Protein AF-A0A4P9W166-F1 (afdb_monomer)

Structure (mmCIF, N/CA/C/O backbone):
data_AF-A0A4P9W166-F1
#
_entry.id   AF-A0A4P9W166-F1
#
loop_
_atom_site.group_PDB
_atom_site.id
_atom_site.type_symbol
_atom_site.label_atom_id
_atom_site.label_alt_id
_atom_site.label_comp_id
_atom_site.label_asym_id
_at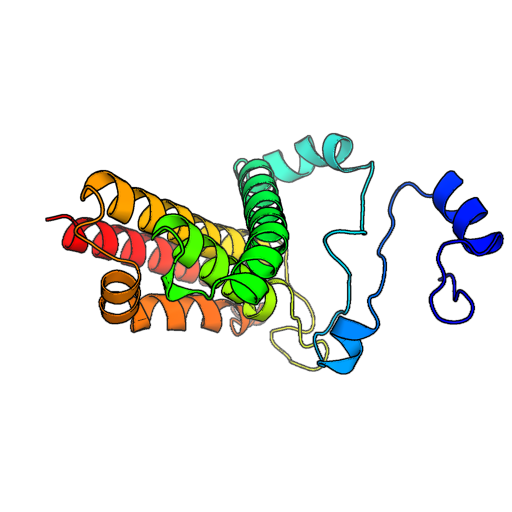om_site.label_entity_id
_atom_site.label_seq_id
_atom_site.pdbx_PDB_ins_code
_atom_site.Cartn_x
_atom_site.Cartn_y
_atom_site.Cartn_z
_atom_site.occupancy
_atom_site.B_iso_or_equiv
_atom_site.auth_seq_id
_atom_site.auth_comp_id
_atom_site.auth_asym_id
_atom_site.auth_atom_id
_atom_site.pdbx_PDB_model_num
ATOM 1 N N . SER A 1 1 ? 20.535 -3.968 -16.900 1.00 81.19 1 SER A N 1
ATOM 2 C CA . SER A 1 1 ? 20.640 -3.482 -15.510 1.00 81.19 1 SER A CA 1
ATOM 3 C C . SER A 1 1 ? 21.915 -2.669 -15.379 1.00 81.19 1 SER A C 1
ATOM 5 O O . SER A 1 1 ? 22.852 -2.926 -16.125 1.00 81.19 1 SER A O 1
ATOM 7 N N . VAL A 1 2 ? 21.941 -1.684 -14.482 1.00 85.75 2 VAL A N 1
ATOM 8 C CA . VAL A 1 2 ? 23.156 -0.928 -14.134 1.00 85.75 2 VAL A CA 1
ATOM 9 C C . VAL A 1 2 ? 23.554 -1.331 -12.718 1.00 85.75 2 VAL A C 1
ATOM 11 O O . VAL A 1 2 ? 22.686 -1.441 -11.852 1.00 85.75 2 VAL A O 1
ATOM 14 N N . SER A 1 3 ? 24.840 -1.592 -12.494 1.00 87.44 3 SER A N 1
ATOM 15 C CA . SER A 1 3 ? 25.379 -2.038 -11.204 1.00 87.44 3 SER A CA 1
ATOM 16 C C . SER A 1 3 ? 26.385 -1.011 -10.684 1.00 87.44 3 SER A C 1
ATOM 18 O O . SER A 1 3 ? 27.585 -1.188 -10.894 1.00 87.44 3 SER A O 1
ATOM 20 N N . PRO A 1 4 ? 25.914 0.078 -10.051 1.00 82.00 4 PRO A N 1
ATOM 21 C CA . PRO A 1 4 ? 26.799 1.117 -9.547 1.00 82.00 4 PRO A CA 1
ATOM 22 C C . PRO A 1 4 ? 27.723 0.587 -8.441 1.00 82.00 4 PRO A C 1
ATOM 24 O O . PRO A 1 4 ? 27.285 -0.214 -7.601 1.00 82.00 4 PRO A O 1
ATOM 27 N N . PRO A 1 5 ? 28.985 1.044 -8.391 1.00 80.94 5 PRO A N 1
ATOM 28 C CA . PRO A 1 5 ? 29.901 0.688 -7.317 1.00 80.94 5 PRO A CA 1
ATOM 29 C C . PRO A 1 5 ? 29.306 1.112 -5.967 1.00 80.94 5 PRO A C 1
ATOM 31 O O . PRO A 1 5 ? 28.938 2.262 -5.759 1.00 80.94 5 PRO A O 1
ATOM 34 N N . GLY A 1 6 ? 29.142 0.156 -5.050 1.00 81.25 6 GLY A N 1
ATOM 35 C CA . GLY A 1 6 ? 28.595 0.418 -3.713 1.00 81.25 6 GLY A CA 1
ATOM 36 C C . GLY A 1 6 ? 27.113 0.821 -3.654 1.00 81.25 6 GLY A C 1
ATOM 37 O O . GLY A 1 6 ? 26.629 1.087 -2.555 1.00 81.25 6 GLY A O 1
ATOM 38 N N . GLY A 1 7 ? 26.384 0.825 -4.777 1.00 80.88 7 GLY A N 1
ATOM 39 C CA . GLY A 1 7 ? 25.021 1.369 -4.836 1.00 80.88 7 GLY A CA 1
ATOM 40 C C . GLY A 1 7 ? 24.970 2.890 -5.025 1.00 80.88 7 GLY A C 1
ATOM 41 O O . GLY A 1 7 ? 23.925 3.486 -4.788 1.00 80.88 7 GLY A O 1
ATOM 42 N N . ASP A 1 8 ? 26.083 3.516 -5.414 1.00 84.38 8 ASP A N 1
ATOM 43 C CA . ASP A 1 8 ? 26.179 4.964 -5.590 1.00 84.38 8 ASP A CA 1
ATOM 44 C C . ASP A 1 8 ? 25.551 5.432 -6.914 1.00 84.38 8 ASP A C 1
ATOM 46 O O . ASP A 1 8 ? 26.072 5.182 -8.004 1.00 84.38 8 ASP A O 1
ATOM 50 N N . PHE A 1 9 ? 24.424 6.141 -6.825 1.00 83.50 9 PHE A N 1
ATOM 51 C CA . PHE A 1 9 ? 23.731 6.681 -7.996 1.00 83.50 9 PHE A CA 1
ATOM 52 C C . PHE A 1 9 ? 24.408 7.914 -8.612 1.00 83.50 9 PHE A C 1
ATOM 54 O O . PHE A 1 9 ? 23.999 8.341 -9.692 1.00 83.50 9 PHE A O 1
ATOM 61 N N . SER A 1 10 ? 25.436 8.472 -7.966 1.00 87.00 10 SER A N 1
ATOM 62 C CA . SER A 1 10 ? 26.243 9.563 -8.522 1.00 87.00 10 SER A CA 1
ATOM 63 C C . SER A 1 10 ? 27.305 9.088 -9.520 1.00 87.00 10 SER A C 1
ATOM 65 O O . SER A 1 10 ? 27.935 9.911 -10.185 1.00 87.00 10 SER A O 1
ATOM 67 N N . ASP A 1 11 ? 27.466 7.769 -9.686 1.00 91.25 11 ASP A N 1
ATOM 68 C CA . ASP A 1 11 ? 28.370 7.200 -10.682 1.00 91.25 11 ASP A CA 1
ATOM 69 C C . ASP A 1 11 ? 28.013 7.673 -12.113 1.00 91.25 11 ASP A C 1
ATOM 71 O O . ASP A 1 11 ? 26.829 7.672 -12.485 1.00 91.25 11 ASP A O 1
ATOM 75 N N . PRO A 1 12 ? 29.008 8.034 -12.953 1.00 89.56 12 PRO A N 1
ATOM 76 C CA . PRO A 1 12 ? 28.768 8.565 -14.293 1.00 89.56 12 PRO A CA 1
ATOM 77 C C . PRO A 1 12 ? 27.892 7.680 -15.187 1.00 89.56 12 PRO A C 1
ATOM 79 O O . PRO A 1 12 ? 27.103 8.203 -15.975 1.00 89.56 12 PRO A O 1
ATOM 82 N N . VAL A 1 13 ? 27.992 6.349 -15.069 1.00 89.94 13 VAL A N 1
ATOM 83 C CA . VAL A 1 13 ? 27.181 5.412 -15.862 1.00 89.94 13 VAL A CA 1
ATOM 84 C C . VAL A 1 13 ? 25.723 5.476 -15.422 1.00 89.94 13 VAL A C 1
ATOM 86 O O . VAL A 1 13 ? 24.816 5.480 -16.261 1.00 89.94 13 VAL A O 1
ATOM 89 N N . THR A 1 14 ? 25.485 5.569 -14.113 1.00 89.38 14 THR A N 1
ATOM 90 C CA . THR A 1 14 ? 24.134 5.710 -13.562 1.00 89.38 14 THR A CA 1
ATOM 91 C C . THR A 1 14 ? 23.514 7.031 -14.002 1.00 89.38 14 THR A C 1
ATOM 93 O O . THR A 1 14 ? 22.416 7.020 -14.558 1.00 89.38 14 THR A O 1
ATOM 96 N N . LEU A 1 15 ? 24.224 8.152 -13.849 1.00 90.50 15 LEU A N 1
ATOM 97 C CA . LEU A 1 15 ? 23.728 9.471 -14.251 1.00 90.50 15 LEU A CA 1
ATOM 98 C C . LEU A 1 15 ? 23.404 9.539 -15.750 1.00 90.50 15 LEU A C 1
ATOM 100 O O . LEU A 1 15 ? 22.325 10.000 -16.126 1.00 90.50 15 LEU A O 1
ATOM 104 N N . ALA A 1 16 ? 24.293 9.023 -16.605 1.00 92.56 16 ALA A N 1
ATOM 105 C CA . ALA A 1 16 ? 24.056 8.961 -18.046 1.00 92.56 16 ALA A CA 1
ATOM 106 C C . ALA A 1 16 ? 22.818 8.114 -18.385 1.00 92.56 16 ALA A C 1
ATOM 108 O O . ALA A 1 16 ? 22.013 8.496 -19.235 1.00 92.56 16 ALA A O 1
ATOM 109 N N . THR A 1 17 ? 22.627 6.992 -17.685 1.00 92.12 17 THR A N 1
ATOM 110 C CA . THR A 1 17 ? 21.456 6.128 -17.877 1.00 92.12 17 THR A CA 1
ATOM 111 C C . THR A 1 17 ? 20.169 6.838 -17.454 1.00 92.12 17 THR A C 1
ATOM 113 O O . THR A 1 17 ? 19.212 6.868 -18.227 1.00 92.12 17 THR A O 1
ATOM 116 N N . LEU A 1 18 ? 20.149 7.453 -16.265 1.00 91.69 18 LEU A N 1
ATOM 117 C CA . LEU A 1 18 ? 18.996 8.191 -15.729 1.00 91.69 18 LEU A CA 1
ATOM 118 C C . LEU A 1 18 ? 18.585 9.375 -16.617 1.00 91.69 18 LEU A C 1
ATOM 120 O O . LEU A 1 18 ? 17.402 9.706 -16.687 1.00 91.69 18 LEU A O 1
ATOM 124 N N . GLY A 1 19 ? 19.535 9.983 -17.333 1.00 91.44 19 GLY A N 1
ATOM 125 C CA . GLY A 1 19 ? 19.252 11.042 -18.304 1.00 91.44 19 GLY A CA 1
ATOM 126 C C . GLY A 1 19 ? 18.451 10.580 -19.529 1.00 91.44 19 GLY A C 1
ATOM 127 O O . GLY A 1 19 ? 17.754 11.389 -20.138 1.00 91.44 19 GLY A O 1
ATOM 128 N N . ILE A 1 20 ? 18.517 9.292 -19.884 1.00 94.81 20 ILE A N 1
ATOM 129 C CA . ILE A 1 20 ? 17.916 8.740 -21.111 1.00 94.81 20 ILE A CA 1
ATOM 130 C C . ILE A 1 20 ? 16.625 7.971 -20.807 1.00 94.81 20 ILE A C 1
ATOM 132 O O . ILE A 1 20 ? 15.623 8.107 -21.519 1.00 94.81 20 ILE A O 1
ATOM 136 N N . VAL A 1 21 ? 16.638 7.139 -19.763 1.00 96.12 21 VAL A N 1
ATOM 137 C CA . VAL A 1 21 ? 15.524 6.230 -19.473 1.00 96.12 21 VAL A CA 1
ATOM 138 C C . VAL A 1 21 ? 14.268 6.979 -19.021 1.00 96.12 21 VAL A C 1
ATOM 140 O O . VAL A 1 21 ? 14.309 8.054 -18.421 1.00 96.12 21 VAL A O 1
ATOM 143 N N . GLN A 1 22 ? 13.111 6.394 -19.327 1.00 96.69 22 GLN A N 1
ATOM 144 C CA . GLN A 1 22 ? 11.808 6.948 -18.949 1.00 96.69 22 GLN A CA 1
ATOM 145 C C . GLN A 1 22 ? 11.230 6.296 -17.686 1.00 96.69 22 GLN A C 1
ATOM 147 O O . GLN A 1 22 ? 10.317 6.845 -17.074 1.00 96.69 22 GLN A O 1
ATOM 152 N N . VAL A 1 23 ? 11.772 5.145 -17.285 1.00 97.19 23 VAL A N 1
ATOM 153 C CA . VAL A 1 23 ? 11.396 4.411 -16.074 1.00 97.19 23 VAL A CA 1
ATOM 154 C C . VAL A 1 23 ? 12.663 4.021 -15.341 1.00 97.19 23 VAL A C 1
ATOM 156 O O . VAL A 1 23 ? 13.616 3.537 -15.954 1.00 97.19 23 VAL A O 1
ATOM 159 N N . PHE A 1 24 ? 12.648 4.212 -14.031 1.00 96.38 24 PHE A N 1
ATOM 160 C CA . PHE A 1 24 ? 13.727 3.830 -13.145 1.00 96.38 24 PHE A CA 1
ATOM 161 C C . PHE A 1 24 ? 13.165 3.084 -11.938 1.00 96.38 24 PHE A C 1
ATOM 163 O O . PHE A 1 24 ? 12.321 3.609 -11.212 1.00 96.38 24 PHE A O 1
ATOM 170 N N . TRP A 1 25 ? 13.662 1.867 -11.722 1.00 96.56 25 TRP A N 1
ATOM 171 C CA . TRP A 1 25 ? 13.416 1.081 -10.515 1.00 96.56 25 TRP A CA 1
ATOM 172 C C . TRP A 1 25 ? 14.713 0.992 -9.718 1.00 96.56 25 TRP A C 1
ATOM 174 O O . TRP A 1 25 ? 15.594 0.186 -10.026 1.00 96.56 25 TRP A O 1
ATOM 184 N N . GLY A 1 26 ? 14.840 1.856 -8.715 1.00 95.25 26 GLY A N 1
ATOM 185 C CA . GLY A 1 26 ? 15.977 1.859 -7.805 1.00 95.25 26 GLY A CA 1
ATOM 186 C C . GLY A 1 26 ? 15.847 0.722 -6.802 1.00 95.25 26 GLY A C 1
ATOM 187 O O . GLY A 1 26 ? 14.816 0.596 -6.149 1.00 95.25 26 GLY A O 1
ATOM 188 N N . LEU A 1 27 ? 16.877 -0.112 -6.667 1.00 94.75 27 LEU A N 1
ATOM 189 C CA . LEU A 1 27 ? 16.906 -1.167 -5.653 1.00 94.75 27 LEU A CA 1
ATOM 190 C C . LEU A 1 27 ? 17.598 -0.664 -4.382 1.00 94.75 27 LEU A C 1
ATOM 192 O O . LEU A 1 27 ? 18.686 -0.095 -4.453 1.00 94.75 27 LEU A O 1
ATOM 196 N N . ASP A 1 28 ? 16.984 -0.904 -3.225 1.00 92.75 28 ASP A N 1
ATOM 197 C CA . ASP A 1 28 ? 17.487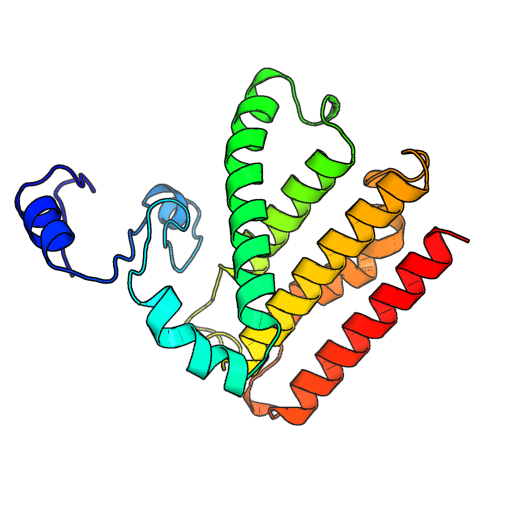 -0.484 -1.919 1.00 92.75 28 ASP A CA 1
ATOM 198 C C . ASP A 1 28 ? 18.179 -1.631 -1.176 1.00 92.75 28 ASP A C 1
ATOM 200 O O . ASP A 1 28 ? 17.592 -2.680 -0.882 1.00 92.75 28 ASP A O 1
ATOM 204 N N . LYS A 1 29 ? 19.428 -1.393 -0.773 1.00 91.81 29 LYS A N 1
ATOM 205 C CA . LYS A 1 29 ? 20.197 -2.325 0.052 1.00 91.81 29 LYS A CA 1
ATOM 206 C C . LYS A 1 29 ? 19.565 -2.548 1.431 1.00 91.81 29 LYS A C 1
ATOM 208 O O . LYS A 1 29 ? 19.607 -3.674 1.925 1.00 91.81 29 LYS A O 1
ATOM 213 N N . LYS A 1 30 ? 18.969 -1.524 2.055 1.00 91.88 30 LYS A N 1
ATOM 214 C CA . LYS A 1 30 ? 18.318 -1.624 3.374 1.00 91.88 30 LYS A CA 1
ATOM 215 C C . LYS A 1 30 ? 17.080 -2.522 3.320 1.00 91.88 30 LYS A C 1
ATOM 217 O O . LYS A 1 30 ? 16.843 -3.287 4.254 1.00 91.88 30 LYS A O 1
ATOM 222 N N . LEU A 1 31 ? 16.301 -2.463 2.235 1.00 93.81 31 LEU A N 1
ATOM 223 C CA . LEU A 1 31 ? 15.160 -3.365 2.027 1.00 93.81 31 LEU A CA 1
ATOM 224 C C . LEU A 1 31 ? 15.636 -4.810 1.848 1.00 93.81 31 LEU A C 1
ATOM 226 O O . LEU A 1 31 ? 15.170 -5.696 2.565 1.00 93.81 31 LEU A O 1
ATOM 230 N N . ALA A 1 32 ? 16.646 -5.030 1.001 1.00 93.25 32 ALA A N 1
ATOM 231 C CA . ALA A 1 32 ? 17.220 -6.357 0.778 1.00 93.25 32 ALA A CA 1
ATOM 232 C C . ALA A 1 32 ? 17.801 -6.975 2.064 1.00 93.25 32 ALA A C 1
ATOM 234 O O . ALA A 1 32 ? 17.569 -8.148 2.356 1.00 93.25 32 ALA A O 1
ATOM 235 N N . GLN A 1 33 ? 18.511 -6.186 2.878 1.00 93.44 33 GLN A N 1
ATOM 236 C CA . GLN A 1 33 ? 19.058 -6.630 4.167 1.00 93.44 33 GLN A CA 1
ATOM 237 C C . GLN A 1 33 ? 17.970 -7.048 5.164 1.00 93.44 33 GLN A C 1
ATOM 239 O O . GLN A 1 33 ? 18.185 -7.967 5.954 1.00 93.44 33 GLN A O 1
ATOM 244 N N . ARG A 1 34 ? 16.791 -6.418 5.102 1.00 93.50 34 ARG A N 1
ATOM 245 C CA . ARG A 1 34 ? 15.610 -6.787 5.899 1.00 93.50 34 ARG A CA 1
ATOM 246 C C . ARG A 1 34 ? 14.769 -7.902 5.267 1.00 93.50 34 ARG A C 1
ATOM 248 O O . ARG A 1 34 ? 13.721 -8.230 5.807 1.00 93.50 34 ARG A O 1
ATOM 255 N N . LYS A 1 35 ? 15.227 -8.501 4.159 1.00 93.69 35 LYS A N 1
ATOM 256 C CA . LYS A 1 35 ? 14.506 -9.521 3.375 1.00 93.69 35 LYS A CA 1
ATOM 257 C C . LYS A 1 35 ? 13.150 -9.045 2.835 1.00 93.69 35 LYS A C 1
ATOM 259 O O . LYS A 1 35 ? 12.269 -9.862 2.588 1.00 93.69 35 LYS A O 1
ATOM 264 N N . HIS A 1 36 ? 13.000 -7.737 2.626 1.00 96.00 36 HIS A N 1
ATOM 265 C CA . HIS A 1 36 ? 11.858 -7.168 1.916 1.00 96.00 36 HIS A CA 1
ATOM 266 C C . HIS A 1 36 ? 12.121 -7.301 0.412 1.00 96.00 36 HIS A C 1
ATOM 268 O O . HIS A 1 36 ? 13.043 -6.672 -0.122 1.00 96.00 36 HIS A O 1
ATOM 274 N N . PHE A 1 37 ? 11.364 -8.183 -0.246 1.00 95.31 37 PHE A N 1
ATOM 275 C CA . PHE A 1 37 ? 11.491 -8.472 -1.672 1.00 95.31 37 PHE A CA 1
ATOM 276 C C . PHE A 1 37 ? 10.155 -8.290 -2.402 1.00 95.31 37 PHE A C 1
ATOM 278 O O . PHE A 1 37 ? 9.133 -8.715 -1.866 1.00 95.31 37 PHE A O 1
ATOM 285 N N . PRO A 1 38 ? 10.167 -7.744 -3.632 1.00 96.44 38 PRO A N 1
ATOM 286 C CA . PRO A 1 38 ? 11.321 -7.150 -4.315 1.00 96.44 38 PRO A CA 1
ATOM 287 C C . PRO A 1 38 ? 11.796 -5.861 -3.621 1.00 96.44 38 PRO A C 1
ATOM 289 O O . PRO A 1 38 ? 10.997 -5.052 -3.169 1.00 96.44 38 PRO A O 1
ATOM 292 N N . SER A 1 39 ? 13.113 -5.652 -3.540 1.00 96.69 39 SER A N 1
ATOM 293 C CA . SER A 1 39 ? 13.715 -4.555 -2.760 1.00 96.69 39 SER A CA 1
ATOM 294 C C . SER A 1 39 ? 13.699 -3.211 -3.500 1.00 96.69 39 SER A C 1
ATOM 296 O O . SER A 1 39 ? 14.710 -2.514 -3.542 1.00 96.69 39 SER A O 1
ATOM 298 N N . VAL A 1 40 ? 12.586 -2.868 -4.146 1.00 97.19 40 VAL A N 1
ATOM 299 C CA . VAL A 1 40 ? 12.429 -1.618 -4.899 1.00 97.19 40 VAL A CA 1
ATOM 300 C C . VAL A 1 40 ? 12.209 -0.465 -3.923 1.00 97.19 40 VAL A C 1
ATOM 302 O O . VAL A 1 40 ? 11.303 -0.511 -3.098 1.00 97.19 40 VAL A O 1
ATOM 305 N N . ASN A 1 41 ? 13.021 0.584 -4.031 1.00 95.12 41 ASN A N 1
ATOM 306 C CA . ASN A 1 41 ? 12.819 1.826 -3.300 1.00 95.12 41 ASN A CA 1
ATOM 307 C C . ASN A 1 41 ? 11.679 2.615 -3.958 1.00 95.12 41 ASN A C 1
ATOM 309 O O . ASN A 1 41 ? 11.845 3.142 -5.061 1.00 95.12 41 ASN A O 1
ATOM 313 N N . TRP A 1 42 ? 10.526 2.679 -3.301 1.00 95.19 42 TRP A N 1
ATOM 314 C CA . TRP A 1 42 ? 9.338 3.355 -3.827 1.00 95.19 42 TRP A CA 1
ATOM 315 C C . TRP A 1 42 ? 9.446 4.886 -3.829 1.00 95.19 42 TRP A C 1
ATOM 317 O O . TRP A 1 42 ? 8.839 5.499 -4.700 1.00 95.19 42 TRP A O 1
ATOM 327 N N . SER A 1 43 ? 10.238 5.491 -2.936 1.00 90.75 43 SER A N 1
ATOM 328 C CA . SER A 1 43 ? 10.436 6.950 -2.879 1.00 90.75 43 SER A CA 1
ATOM 329 C C . SER A 1 43 ? 11.396 7.448 -3.973 1.00 90.75 43 SER A C 1
ATOM 331 O O . SER A 1 43 ? 11.221 8.528 -4.530 1.00 90.75 43 SER A O 1
ATOM 333 N N . LEU A 1 44 ? 12.410 6.649 -4.325 1.00 92.62 44 LEU A N 1
ATOM 334 C CA . LEU A 1 44 ? 13.424 7.001 -5.328 1.00 92.62 44 LEU A CA 1
ATOM 335 C C . LEU A 1 44 ? 13.019 6.621 -6.766 1.00 92.62 44 LEU A C 1
ATOM 337 O O . LEU A 1 44 ? 13.474 7.230 -7.737 1.00 92.62 44 LEU A O 1
ATOM 341 N N . SER A 1 45 ? 12.221 5.565 -6.922 1.00 95.62 45 SER A N 1
ATOM 342 C CA . SER A 1 45 ? 11.825 5.052 -8.238 1.00 95.62 45 SER A CA 1
ATOM 343 C C . SER A 1 45 ? 10.811 5.968 -8.923 1.00 95.62 45 SER A C 1
ATOM 345 O O . SER A 1 45 ? 9.982 6.596 -8.275 1.00 95.62 45 SER A O 1
ATOM 347 N N . TYR A 1 46 ? 10.826 6.010 -10.257 1.00 95.81 46 TYR A N 1
ATOM 348 C CA . TYR A 1 46 ? 9.893 6.842 -11.021 1.00 95.81 46 TYR A CA 1
ATOM 349 C C . TYR A 1 46 ? 9.530 6.241 -12.380 1.00 95.81 46 TYR A C 1
ATOM 351 O O . TYR A 1 46 ? 10.235 5.401 -12.944 1.00 95.81 46 TYR A O 1
ATOM 359 N N . SER A 1 47 ? 8.427 6.730 -12.946 1.00 96.81 47 SER A N 1
ATOM 360 C CA . SER A 1 47 ? 8.012 6.459 -14.321 1.00 96.81 47 SER A CA 1
ATOM 361 C C . SER A 1 47 ? 7.454 7.725 -14.961 1.00 96.81 47 SER A C 1
ATOM 363 O O . SER A 1 47 ? 6.551 8.357 -14.418 1.00 96.81 47 SER A O 1
ATOM 365 N N . LYS A 1 48 ? 7.953 8.078 -16.147 1.00 96.12 48 LYS A N 1
ATOM 366 C CA . LYS A 1 48 ? 7.437 9.189 -16.964 1.00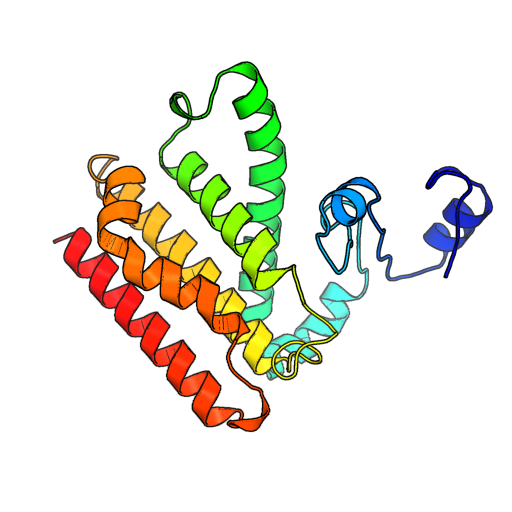 96.12 48 LYS A CA 1
ATOM 367 C C . LYS A 1 48 ? 6.216 8.786 -17.801 1.00 96.12 48 LYS A C 1
ATOM 369 O O . LYS A 1 48 ? 5.563 9.647 -18.383 1.00 96.12 48 LYS A O 1
ATOM 374 N N . TYR A 1 49 ? 5.869 7.496 -17.834 1.00 96.62 49 TYR A N 1
ATOM 375 C CA . TYR A 1 49 ? 4.732 6.974 -18.603 1.00 96.62 49 TYR A CA 1
ATOM 376 C C . TYR A 1 49 ? 3.399 7.012 -17.857 1.00 96.62 49 TYR A C 1
ATOM 378 O O . TYR A 1 49 ? 2.395 6.597 -18.424 1.00 96.62 49 TYR A O 1
ATOM 386 N N . VAL A 1 50 ? 3.359 7.500 -16.612 1.00 93.12 50 VAL A N 1
ATOM 387 C CA . VAL A 1 50 ? 2.137 7.491 -15.791 1.00 93.12 50 VAL A CA 1
ATOM 388 C C . VAL A 1 50 ? 0.952 8.110 -16.536 1.00 93.12 50 VAL A C 1
ATOM 390 O O . VAL A 1 50 ? -0.063 7.438 -16.682 1.00 93.12 50 VAL A O 1
ATOM 393 N N . LYS A 1 51 ? 1.127 9.313 -17.099 1.00 93.94 51 LYS A N 1
ATOM 394 C CA . LYS A 1 51 ? 0.088 10.001 -17.884 1.00 93.94 51 LYS A CA 1
ATOM 395 C C . LYS A 1 51 ? -0.285 9.264 -19.169 1.00 93.94 51 LYS A C 1
ATOM 397 O O . LYS A 1 51 ? -1.444 9.197 -19.542 1.00 93.94 51 LYS A O 1
ATOM 402 N N . ALA A 1 52 ? 0.699 8.684 -19.854 1.00 96.75 52 ALA A N 1
ATOM 403 C CA . ALA A 1 52 ? 0.456 7.950 -21.097 1.00 96.75 52 ALA A CA 1
ATOM 404 C C . ALA A 1 52 ? -0.344 6.653 -20.871 1.00 96.75 52 ALA A C 1
ATOM 406 O O . ALA A 1 52 ? -1.003 6.174 -21.789 1.00 96.75 52 ALA A O 1
ATOM 407 N N . LEU A 1 53 ? -0.279 6.088 -19.662 1.00 96.38 53 LEU A N 1
ATOM 408 C CA . LEU A 1 53 ? -0.979 4.863 -19.282 1.00 96.38 53 LEU A CA 1
ATOM 409 C C . LEU A 1 53 ? -2.343 5.118 -18.623 1.00 96.38 53 LEU A C 1
ATOM 411 O O . LEU A 1 53 ? -3.084 4.159 -18.430 1.00 96.38 53 LEU A O 1
ATOM 415 N N . GLU A 1 54 ? -2.694 6.366 -18.294 1.00 94.69 54 GLU A N 1
ATOM 416 C CA . GLU A 1 54 ? -3.994 6.712 -17.692 1.00 94.69 54 GLU A CA 1
ATOM 417 C C . GLU A 1 54 ? -5.186 6.138 -18.477 1.00 94.69 54 GLU A C 1
ATOM 419 O O . GLU A 1 54 ? -5.964 5.418 -17.855 1.00 94.69 54 GLU A O 1
ATOM 424 N N . PRO A 1 55 ? -5.289 6.281 -19.818 1.00 96.81 55 PRO A N 1
ATOM 425 C CA . PRO A 1 55 ? -6.429 5.735 -20.562 1.00 96.81 55 PRO A CA 1
ATOM 426 C C . PRO A 1 55 ? -6.541 4.207 -20.485 1.00 96.81 55 PRO A C 1
ATOM 428 O O . PRO A 1 55 ? -7.639 3.656 -20.492 1.00 96.81 55 PRO A O 1
ATOM 431 N N . PHE A 1 56 ? -5.403 3.507 -20.413 1.00 96.81 56 PHE A N 1
ATOM 432 C CA . PHE A 1 56 ? -5.391 2.055 -20.234 1.00 96.81 56 PHE A CA 1
ATOM 433 C C . PHE A 1 56 ? -5.921 1.677 -18.849 1.00 96.81 56 PHE A C 1
ATOM 435 O O . PHE A 1 56 ? -6.741 0.768 -18.733 1.00 96.81 56 PHE A O 1
ATOM 442 N N . TYR A 1 57 ? -5.465 2.380 -17.810 1.00 96.69 57 TYR A N 1
ATOM 443 C CA . TYR A 1 57 ? -5.921 2.134 -16.450 1.00 96.69 57 TYR A CA 1
ATOM 444 C C . TYR A 1 57 ? -7.400 2.454 -16.288 1.00 96.69 57 TYR A C 1
ATOM 446 O O . TYR A 1 57 ? -8.115 1.611 -15.773 1.00 96.69 57 TYR A O 1
ATOM 454 N N . GLU A 1 58 ? -7.871 3.593 -16.790 1.00 94.25 58 GLU A N 1
ATOM 455 C CA . GLU A 1 58 ? -9.283 3.983 -16.722 1.00 94.25 58 GLU A CA 1
ATOM 456 C C . GLU A 1 58 ? -10.202 2.995 -17.450 1.00 94.25 58 GLU A C 1
ATOM 458 O O . GLU A 1 58 ? -11.300 2.710 -16.976 1.00 94.25 58 GLU A O 1
ATOM 463 N N . GLY A 1 59 ? -9.744 2.431 -18.574 1.00 96.44 59 GLY A N 1
ATOM 464 C CA . GLY A 1 59 ? -10.476 1.388 -19.294 1.00 96.44 59 GLY A CA 1
ATOM 465 C C . GLY A 1 59 ? -10.552 0.051 -18.548 1.00 96.44 59 GLY A C 1
ATOM 466 O O . GLY A 1 59 ? -11.468 -0.729 -18.800 1.00 96.44 59 GLY A O 1
ATOM 467 N N . PHE A 1 60 ? -9.609 -0.222 -17.642 1.00 95.56 60 PHE A N 1
ATOM 468 C CA . PHE A 1 60 ? -9.609 -1.417 -16.798 1.00 95.56 60 PHE A CA 1
ATOM 469 C C . PHE A 1 60 ? -10.369 -1.190 -15.483 1.00 95.56 60 PHE A C 1
ATOM 471 O O . PHE A 1 60 ? -11.208 -2.000 -15.097 1.00 95.56 60 PHE A O 1
ATOM 478 N N . ASP A 1 61 ? -10.054 -0.094 -14.795 1.00 95.69 61 ASP A N 1
ATOM 479 C CA . ASP A 1 61 ? -10.623 0.332 -13.526 1.00 95.69 61 ASP A CA 1
ATOM 480 C C . ASP A 1 61 ? -10.465 1.857 -13.361 1.00 95.69 61 ASP A C 1
ATOM 482 O O . ASP A 1 61 ? -9.357 2.376 -13.191 1.00 95.69 61 ASP A O 1
ATOM 486 N N . ALA A 1 62 ? -11.591 2.571 -13.388 1.00 95.06 62 ALA A N 1
ATOM 487 C CA . ALA A 1 62 ? -11.632 4.033 -13.369 1.00 95.06 62 ALA A CA 1
ATOM 488 C C . ALA A 1 62 ? -11.057 4.669 -12.089 1.00 95.06 62 ALA A C 1
ATOM 490 O O . ALA A 1 62 ? -10.577 5.800 -12.139 1.00 95.06 62 ALA A O 1
ATOM 491 N N . ASP A 1 63 ? -11.064 3.962 -10.955 1.00 95.00 63 ASP A N 1
ATOM 492 C CA . ASP A 1 63 ? -10.601 4.520 -9.678 1.00 95.00 63 ASP A CA 1
ATOM 493 C C . ASP A 1 63 ? -9.118 4.237 -9.416 1.00 95.00 63 ASP A C 1
ATOM 495 O O . ASP A 1 63 ? -8.509 4.857 -8.537 1.00 95.00 63 ASP A O 1
ATOM 499 N N . PHE A 1 64 ? -8.520 3.283 -10.139 1.00 96.88 64 PHE A N 1
ATOM 500 C CA . PHE A 1 64 ? -7.178 2.787 -9.836 1.00 96.88 64 PHE A CA 1
ATOM 501 C C . PHE A 1 64 ? -6.123 3.897 -9.815 1.00 96.88 64 PHE A C 1
ATOM 503 O O . PHE A 1 64 ? -5.250 3.904 -8.946 1.00 96.88 64 PHE A O 1
ATOM 510 N N . THR A 1 65 ? -6.194 4.848 -10.748 1.00 95.75 65 THR A N 1
ATOM 511 C CA . THR A 1 65 ? -5.241 5.963 -10.826 1.00 95.75 65 THR A CA 1
ATOM 512 C C . THR A 1 65 ? -5.284 6.820 -9.561 1.00 95.75 65 THR A C 1
ATOM 514 O O . THR A 1 65 ? -4.227 7.115 -9.000 1.00 95.75 65 THR A O 1
ATOM 517 N N . GLY A 1 66 ? -6.482 7.146 -9.068 1.00 96.38 66 GLY A N 1
ATOM 518 C CA . GLY A 1 66 ? -6.686 7.895 -7.829 1.00 96.38 66 GLY A CA 1
ATOM 519 C C . GLY A 1 66 ? -6.250 7.115 -6.589 1.00 96.38 66 GLY A C 1
ATOM 520 O O . GLY A 1 66 ? -5.545 7.652 -5.736 1.00 96.38 66 GLY A O 1
ATOM 521 N N . ILE A 1 67 ? -6.598 5.828 -6.513 1.00 97.31 67 ILE A N 1
ATOM 522 C CA . ILE A 1 67 ? -6.201 4.946 -5.405 1.00 97.31 67 ILE A CA 1
ATOM 523 C C . ILE A 1 67 ? -4.673 4.817 -5.335 1.00 97.31 67 ILE A C 1
ATOM 525 O O . ILE A 1 67 ? -4.093 4.907 -4.253 1.00 97.31 67 ILE A O 1
ATOM 529 N N . ARG A 1 68 ? -4.004 4.651 -6.482 1.00 97.25 68 ARG A N 1
ATOM 530 C CA . ARG A 1 68 ? -2.539 4.592 -6.565 1.00 97.25 68 ARG A CA 1
ATOM 531 C C . ARG A 1 68 ? -1.898 5.882 -6.059 1.00 97.25 68 ARG A C 1
ATOM 533 O O . ARG A 1 68 ? -0.924 5.803 -5.318 1.00 97.25 68 ARG A O 1
ATOM 540 N N . THR A 1 69 ? -2.427 7.044 -6.444 1.00 96.62 69 THR A N 1
ATOM 541 C CA . THR A 1 69 ? -1.920 8.341 -5.971 1.00 96.62 69 THR A CA 1
ATOM 542 C C . THR A 1 69 ? -2.047 8.457 -4.452 1.00 96.62 69 THR A C 1
ATOM 544 O O . THR A 1 69 ? -1.048 8.707 -3.785 1.00 96.62 69 THR A O 1
ATOM 547 N N . LYS A 1 70 ? -3.221 8.146 -3.882 1.00 97.81 70 LYS A N 1
ATOM 548 C CA . LYS A 1 70 ? -3.417 8.141 -2.420 1.00 97.81 70 LYS A CA 1
ATOM 549 C C . LYS A 1 70 ? -2.455 7.180 -1.704 1.00 97.81 70 LYS A C 1
ATOM 551 O O . LYS A 1 70 ? -1.939 7.496 -0.639 1.00 97.81 70 LYS A O 1
ATOM 556 N N . ALA A 1 71 ? -2.188 6.004 -2.275 1.00 98.31 71 ALA A N 1
ATOM 557 C CA . ALA A 1 71 ? -1.238 5.054 -1.694 1.00 98.31 71 ALA A CA 1
ATOM 558 C C . ALA A 1 71 ? 0.205 5.592 -1.687 1.00 98.31 71 ALA A C 1
ATOM 560 O O . ALA A 1 71 ? 0.938 5.372 -0.725 1.00 98.31 71 ALA A O 1
ATOM 561 N N . GLN A 1 72 ? 0.611 6.319 -2.736 1.00 97.31 72 GLN A N 1
ATOM 562 C CA . GLN A 1 72 ? 1.909 7.003 -2.775 1.00 97.31 72 GLN A CA 1
ATOM 563 C C . GLN A 1 72 ? 1.996 8.107 -1.717 1.00 97.31 72 GLN A C 1
ATOM 565 O O . GLN A 1 72 ? 3.013 8.211 -1.039 1.00 97.31 72 GLN A O 1
ATOM 570 N N . GLU A 1 73 ? 0.924 8.880 -1.534 1.00 97.75 73 GLU A N 1
ATOM 571 C CA . GLU A 1 73 ? 0.837 9.911 -0.493 1.00 97.75 73 GLU A CA 1
ATOM 572 C C . GLU A 1 73 ? 0.966 9.311 0.914 1.00 97.75 73 GLU A C 1
ATOM 574 O O . GLU A 1 73 ? 1.724 9.833 1.725 1.00 97.75 73 GLU A O 1
ATOM 579 N N . VAL A 1 74 ? 0.309 8.177 1.192 1.00 98.38 74 VAL A N 1
ATOM 580 C CA . VAL A 1 74 ? 0.434 7.465 2.480 1.00 98.38 74 VAL A CA 1
ATOM 581 C C . VAL A 1 74 ? 1.866 6.984 2.728 1.00 98.38 74 VAL A C 1
ATOM 583 O O . VAL A 1 74 ? 2.378 7.131 3.837 1.00 98.38 74 VAL A O 1
ATOM 586 N N . LEU A 1 75 ? 2.529 6.424 1.711 1.00 98.00 75 LEU A N 1
ATOM 587 C CA . LEU A 1 75 ? 3.920 5.974 1.832 1.00 98.00 75 LEU A CA 1
ATOM 588 C C . LEU A 1 75 ? 4.883 7.143 2.076 1.00 98.00 75 LEU A C 1
ATOM 590 O O . LEU A 1 75 ? 5.790 7.007 2.891 1.00 98.00 75 LEU A O 1
ATOM 594 N N . GLN A 1 76 ? 4.674 8.281 1.408 1.00 96.31 76 GLN A N 1
ATOM 595 C CA . GLN A 1 76 ? 5.487 9.480 1.618 1.00 96.31 76 GLN A CA 1
ATOM 596 C C . GLN A 1 76 ? 5.255 10.079 3.009 1.00 96.31 76 GLN A C 1
ATOM 598 O O . GLN A 1 76 ? 6.211 10.372 3.720 1.00 96.31 76 GLN A O 1
ATOM 603 N N . ALA A 1 77 ? 3.993 10.205 3.427 1.00 96.75 77 ALA A N 1
ATOM 604 C CA . ALA A 1 77 ? 3.650 10.713 4.749 1.00 96.75 77 ALA A CA 1
ATOM 605 C C . ALA A 1 77 ? 4.228 9.828 5.866 1.00 96.75 77 ALA A C 1
ATOM 607 O O . ALA A 1 77 ? 4.641 10.335 6.905 1.00 96.75 77 ALA A O 1
ATOM 608 N N . GLU A 1 78 ? 4.306 8.508 5.667 1.00 96.88 78 GLU A N 1
ATOM 609 C CA . GLU A 1 78 ? 4.965 7.622 6.629 1.00 96.88 78 GLU A CA 1
ATOM 610 C C . GLU A 1 78 ? 6.475 7.845 6.734 1.00 96.88 78 GLU A C 1
ATOM 612 O O . GLU A 1 78 ? 7.021 7.699 7.830 1.00 96.88 78 GLU A O 1
ATOM 617 N N . GLU A 1 79 ? 7.154 8.196 5.642 1.00 93.81 79 GLU A N 1
ATOM 618 C CA . GLU A 1 79 ? 8.581 8.531 5.669 1.00 93.81 79 GLU A CA 1
ATOM 619 C C . GLU A 1 79 ? 8.814 9.777 6.537 1.00 93.81 79 GLU A C 1
ATOM 621 O O . GLU A 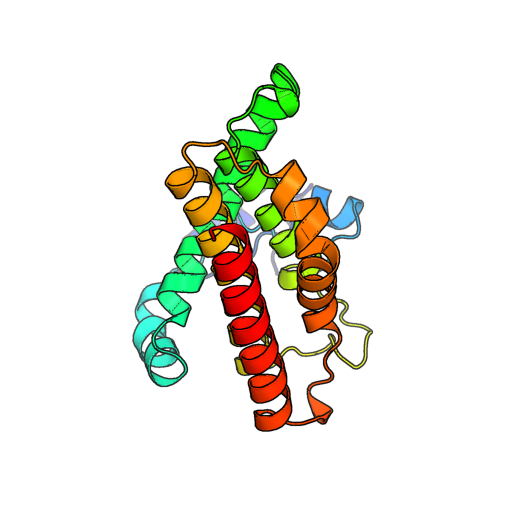1 79 ? 9.593 9.719 7.493 1.00 93.81 79 GLU A O 1
ATOM 626 N N . ASP A 1 80 ? 8.032 10.835 6.306 1.00 93.50 80 ASP A N 1
ATOM 627 C CA . ASP A 1 80 ? 8.091 12.087 7.070 1.00 93.50 80 ASP A CA 1
ATOM 628 C C . ASP A 1 80 ? 7.752 11.861 8.560 1.00 93.50 80 ASP A C 1
ATOM 630 O O . ASP A 1 80 ? 8.447 12.328 9.468 1.00 93.50 80 ASP A O 1
ATOM 634 N N . LEU A 1 81 ? 6.699 11.082 8.841 1.00 95.12 81 LEU A N 1
ATOM 635 C CA . LEU A 1 81 ? 6.284 10.752 10.207 1.00 95.12 81 LEU A CA 1
ATOM 636 C C . LEU A 1 81 ? 7.299 9.857 10.928 1.00 95.12 81 LEU A C 1
ATOM 638 O O . LEU A 1 81 ? 7.458 9.967 12.145 1.00 95.12 81 LEU A O 1
ATOM 642 N N . SER A 1 82 ? 7.995 8.970 10.215 1.00 91.81 82 SER A N 1
ATOM 643 C CA . SER A 1 82 ? 8.981 8.061 10.810 1.00 91.81 82 SER A CA 1
ATOM 644 C C . SER A 1 82 ? 10.170 8.804 11.411 1.00 91.81 82 SER A C 1
ATOM 646 O O . SER A 1 82 ? 10.684 8.384 12.452 1.00 91.81 82 SER A O 1
ATOM 648 N N . GLU A 1 83 ? 10.588 9.916 10.805 1.00 89.50 83 GLU A N 1
ATOM 649 C CA . GLU A 1 83 ? 11.622 10.790 11.368 1.00 89.50 83 GLU A CA 1
ATOM 650 C C . GLU A 1 83 ? 11.150 11.424 12.681 1.00 89.50 83 GLU A C 1
ATOM 652 O O . GLU A 1 83 ? 11.856 11.383 13.691 1.00 89.50 83 GLU A O 1
ATOM 657 N N . ILE A 1 84 ? 9.911 11.924 12.707 1.00 90.44 84 ILE A N 1
ATOM 658 C CA . ILE A 1 84 ? 9.301 12.514 13.904 1.00 90.44 84 ILE A CA 1
ATOM 659 C C . ILE A 1 84 ? 9.192 11.467 15.020 1.00 90.44 84 ILE A C 1
ATOM 661 O O . ILE A 1 84 ? 9.601 11.722 16.154 1.00 90.44 84 ILE A O 1
ATOM 665 N N . VAL A 1 85 ? 8.706 10.260 14.712 1.00 93.75 85 VAL A N 1
ATOM 666 C CA . VAL A 1 85 ? 8.569 9.161 15.684 1.00 93.75 85 VAL A CA 1
ATOM 667 C C . VAL A 1 85 ? 9.898 8.820 16.351 1.00 93.75 85 VAL A C 1
ATOM 669 O O . VAL A 1 85 ? 9.909 8.539 17.550 1.00 93.75 85 VAL A O 1
ATOM 672 N N . GLN A 1 86 ? 11.012 8.856 15.616 1.00 90.50 86 GLN A N 1
ATOM 673 C CA . GLN A 1 86 ? 12.337 8.591 16.185 1.00 90.50 86 GLN A CA 1
ATOM 674 C C . GLN A 1 86 ? 12.781 9.665 17.187 1.00 90.50 86 GLN A C 1
ATOM 676 O O . GLN A 1 86 ? 13.544 9.356 18.101 1.00 90.50 86 GLN A O 1
ATOM 681 N N . LEU A 1 87 ? 12.295 10.900 17.043 1.00 91.62 87 LEU A N 1
ATOM 682 C CA . LEU A 1 87 ? 12.649 12.024 17.909 1.00 91.62 87 LEU A CA 1
ATOM 683 C C . LEU A 1 87 ? 11.767 12.114 19.160 1.00 91.62 87 LEU A C 1
ATOM 685 O O . LEU A 1 87 ? 12.282 12.348 20.252 1.00 91.62 87 LEU A O 1
ATOM 689 N N . VAL A 1 88 ? 10.447 11.951 19.013 1.00 91.88 88 VAL A N 1
ATOM 690 C CA . VAL A 1 88 ? 9.471 12.259 20.084 1.00 91.88 88 VAL A CA 1
ATOM 691 C C . VAL A 1 88 ? 8.628 11.061 20.536 1.00 91.88 88 VAL A C 1
ATOM 693 O O . VAL A 1 88 ? 7.952 11.134 21.561 1.00 91.88 88 VAL A O 1
ATOM 696 N N . GLY A 1 89 ? 8.689 9.940 19.813 1.00 91.06 89 GLY A N 1
ATOM 697 C CA . GLY A 1 89 ? 7.930 8.724 20.101 1.00 91.06 89 GLY A CA 1
ATOM 698 C C . GLY A 1 89 ? 6.512 8.708 19.513 1.00 91.06 89 GLY A C 1
ATOM 699 O O . GLY A 1 89 ? 5.838 9.726 19.375 1.00 91.06 89 GLY A O 1
ATOM 700 N N . LYS A 1 90 ? 6.016 7.504 19.198 1.00 89.12 90 LYS A N 1
ATOM 701 C CA . LYS A 1 90 ? 4.721 7.284 18.519 1.00 89.12 90 LYS A CA 1
ATOM 702 C C . LYS A 1 90 ? 3.495 7.740 19.325 1.00 89.12 90 LYS A C 1
ATOM 704 O O . LYS A 1 90 ? 2.455 8.042 18.747 1.00 89.12 90 LYS A O 1
ATOM 709 N N . SER A 1 91 ? 3.587 7.783 20.654 1.00 89.19 91 SER A N 1
ATOM 710 C CA . SER A 1 91 ? 2.473 8.196 21.520 1.00 89.19 91 SER A CA 1
ATOM 711 C C . SER A 1 91 ? 2.100 9.672 21.367 1.00 89.19 91 SER A C 1
ATOM 713 O O . SER A 1 91 ? 0.972 10.026 21.693 1.00 89.19 91 SER A O 1
ATOM 715 N N . ALA A 1 92 ? 3.022 10.506 20.877 1.00 89.94 92 ALA A N 1
ATOM 716 C CA . ALA A 1 92 ? 2.829 11.947 20.719 1.00 89.94 92 ALA A CA 1
ATOM 717 C C . ALA A 1 92 ? 2.125 12.346 19.407 1.00 89.94 92 ALA A C 1
ATOM 719 O O . ALA A 1 92 ? 1.823 13.520 19.218 1.00 89.94 92 ALA A O 1
ATOM 720 N N . LEU A 1 93 ? 1.878 11.392 18.506 1.00 93.69 93 LEU A N 1
ATOM 721 C CA . LEU A 1 93 ? 1.241 11.648 17.216 1.00 93.69 93 LEU A CA 1
ATOM 722 C C . LEU A 1 93 ? -0.282 11.792 17.320 1.00 93.69 93 LEU A C 1
ATOM 724 O O . LEU A 1 93 ? -0.906 11.226 18.226 1.00 93.69 93 LEU A O 1
ATOM 728 N N . ALA A 1 94 ? -0.876 12.479 16.340 1.00 94.81 94 ALA A N 1
ATOM 729 C CA . ALA A 1 94 ? -2.321 12.493 16.153 1.00 94.81 94 ALA A CA 1
ATOM 730 C C . ALA A 1 94 ? -2.845 11.088 15.798 1.00 94.81 94 ALA A C 1
ATOM 732 O O . ALA A 1 94 ? -2.110 10.222 15.320 1.00 94.81 94 ALA A O 1
ATOM 733 N N . GLU A 1 95 ? -4.134 10.840 16.035 1.00 96.12 95 GLU A N 1
ATOM 734 C CA . GLU A 1 95 ? -4.742 9.536 15.739 1.00 96.12 95 GLU A CA 1
ATOM 735 C C . GLU A 1 95 ? -4.726 9.214 14.235 1.00 96.12 95 GLU A C 1
ATOM 737 O O . GLU A 1 95 ? -4.479 8.069 13.859 1.00 96.12 95 GLU A O 1
ATOM 742 N N . THR A 1 96 ? -4.884 10.222 13.375 1.00 96.44 96 THR A N 1
ATOM 743 C CA . THR A 1 96 ? -4.763 10.091 11.914 1.00 96.44 96 THR A CA 1
ATOM 744 C C . THR A 1 96 ? -3.343 9.721 11.482 1.00 96.44 96 THR A C 1
ATOM 746 O O . THR A 1 96 ? -3.168 8.815 10.674 1.00 96.44 96 THR A O 1
ATOM 749 N N . ASP A 1 97 ? -2.313 10.318 12.084 1.00 97.00 97 ASP A N 1
ATOM 750 C CA . ASP A 1 97 ? -0.913 9.971 11.805 1.00 97.00 97 ASP A CA 1
ATOM 751 C C . ASP A 1 97 ? -0.598 8.528 12.218 1.00 97.00 97 ASP A C 1
ATOM 753 O O . ASP A 1 97 ? 0.108 7.802 11.516 1.00 97.00 97 ASP A O 1
ATOM 757 N N . LYS A 1 98 ? -1.152 8.071 13.352 1.00 97.00 98 LYS A N 1
ATOM 758 C CA . LYS A 1 98 ? -1.029 6.668 13.775 1.00 97.00 98 LYS A CA 1
ATOM 759 C C . LYS A 1 98 ? -1.655 5.726 12.746 1.00 97.00 98 LYS A C 1
ATOM 761 O O . LYS A 1 98 ? -1.053 4.691 12.469 1.00 97.00 98 LYS A O 1
ATOM 766 N N . ILE A 1 99 ? -2.806 6.086 12.171 1.00 97.75 99 ILE A N 1
ATOM 767 C CA . ILE A 1 99 ? -3.443 5.329 11.083 1.00 97.75 99 ILE A CA 1
ATOM 768 C C . ILE A 1 99 ? -2.534 5.298 9.852 1.00 97.75 99 ILE A C 1
ATOM 770 O O . ILE A 1 99 ? -2.271 4.212 9.336 1.00 97.75 99 ILE A O 1
ATOM 774 N N . THR A 1 100 ? -1.996 6.443 9.422 1.00 98.25 100 THR A N 1
ATOM 775 C CA . THR A 1 100 ? -1.072 6.536 8.278 1.00 98.25 100 THR A CA 1
ATOM 776 C C . THR A 1 100 ? 0.114 5.587 8.436 1.00 98.25 100 THR A C 1
ATOM 778 O O . THR A 1 100 ? 0.396 4.805 7.530 1.00 98.25 100 THR A O 1
ATOM 781 N N . LEU A 1 101 ? 0.766 5.576 9.607 1.00 97.56 101 LEU A N 1
ATOM 782 C CA . LEU A 1 101 ? 1.891 4.675 9.890 1.00 97.56 101 LEU A CA 1
ATOM 783 C C . LEU A 1 101 ? 1.512 3.189 9.772 1.00 97.56 101 LEU A C 1
ATOM 785 O O . LEU A 1 101 ? 2.291 2.375 9.274 1.00 97.56 101 LEU A O 1
ATOM 789 N N . GLU A 1 102 ? 0.330 2.812 10.258 1.00 97.50 102 GLU A N 1
ATOM 790 C CA . GLU A 1 102 ? -0.120 1.414 10.290 1.00 97.50 102 GLU A CA 1
ATOM 791 C C . GLU A 1 102 ? -0.596 0.936 8.916 1.00 97.50 102 GLU A C 1
ATOM 793 O O . GLU A 1 102 ? -0.277 -0.179 8.504 1.00 97.50 102 GLU A O 1
ATOM 798 N N . VAL A 1 103 ? -1.279 1.793 8.157 1.00 98.38 103 VAL A N 1
ATOM 799 C CA . VAL A 1 103 ? -1.659 1.505 6.768 1.00 98.38 103 VAL A CA 1
ATOM 800 C C . VAL A 1 103 ? -0.426 1.457 5.871 1.00 98.38 103 VAL A C 1
ATOM 802 O O . VAL A 1 103 ? -0.310 0.560 5.040 1.00 98.38 103 VAL A O 1
ATOM 805 N N . ALA A 1 104 ? 0.539 2.359 6.043 1.00 98.25 104 ALA A N 1
ATOM 806 C CA . ALA A 1 104 ? 1.797 2.292 5.307 1.00 98.25 104 ALA A CA 1
ATOM 807 C C . ALA A 1 104 ? 2.558 0.994 5.609 1.00 98.25 104 ALA A C 1
ATOM 809 O O . ALA A 1 104 ? 3.143 0.394 4.707 1.00 98.25 104 ALA A O 1
ATOM 810 N N . LYS A 1 105 ? 2.522 0.507 6.857 1.00 97.25 105 LYS A N 1
ATOM 811 C CA . LYS A 1 105 ? 3.059 -0.814 7.201 1.00 97.25 105 LYS A CA 1
ATOM 812 C C . LYS A 1 105 ? 2.309 -1.940 6.479 1.00 97.25 105 LYS A C 1
ATOM 814 O O . LYS A 1 105 ? 2.965 -2.786 5.879 1.00 97.25 105 LYS A O 1
ATOM 819 N N . LEU A 1 106 ? 0.974 -1.909 6.467 1.00 98.12 106 LEU A N 1
ATOM 820 C CA . LEU A 1 106 ? 0.139 -2.856 5.715 1.00 98.12 106 LEU A CA 1
ATOM 821 C C . LEU A 1 106 ? 0.507 -2.868 4.220 1.00 98.12 106 LEU A C 1
ATOM 823 O O . LEU A 1 106 ? 0.740 -3.926 3.641 1.00 98.12 106 LEU A O 1
ATOM 827 N N . LEU A 1 107 ? 0.661 -1.695 3.598 1.00 98.50 107 LEU A N 1
ATOM 828 C CA . LEU A 1 107 ? 1.106 -1.581 2.207 1.00 98.50 107 LEU A CA 1
ATOM 829 C C . LEU A 1 107 ? 2.510 -2.173 2.012 1.00 98.50 107 LEU A C 1
ATOM 831 O O . LEU A 1 107 ? 2.742 -2.922 1.065 1.00 98.50 107 LEU A O 1
ATOM 835 N N . LYS A 1 108 ? 3.458 -1.874 2.904 1.00 97.69 108 LYS A N 1
ATOM 836 C CA . LYS A 1 108 ? 4.838 -2.363 2.784 1.00 97.69 108 LYS A CA 1
ATOM 837 C C . LYS A 1 108 ? 4.948 -3.872 2.944 1.00 97.69 108 LYS A C 1
ATOM 839 O O . LYS A 1 108 ? 5.708 -4.473 2.189 1.00 97.69 108 LYS A O 1
ATOM 844 N N . ASP A 1 109 ? 4.233 -4.462 3.892 1.00 96.19 109 ASP A N 1
ATOM 845 C CA . ASP A 1 109 ? 4.377 -5.875 4.251 1.00 96.19 109 ASP A CA 1
ATOM 846 C C . ASP A 1 109 ? 3.476 -6.787 3.400 1.00 96.19 109 ASP A C 1
ATOM 848 O O . ASP A 1 109 ? 3.883 -7.891 3.023 1.00 96.19 109 ASP A O 1
ATOM 852 N N . ASP A 1 110 ? 2.293 -6.308 3.004 1.00 97.62 110 ASP A N 1
ATOM 853 C CA . ASP A 1 110 ? 1.292 -7.150 2.344 1.00 97.62 110 ASP A CA 1
ATOM 854 C C . ASP A 1 110 ? 1.054 -6.815 0.870 1.00 97.62 110 ASP A C 1
ATOM 856 O O . ASP A 1 110 ? 0.729 -7.727 0.108 1.00 97.62 110 ASP A O 1
ATOM 860 N N . PHE A 1 111 ? 1.291 -5.570 0.438 1.00 98.38 111 PHE A N 1
ATOM 861 C CA . PHE A 1 111 ? 1.117 -5.154 -0.961 1.00 98.38 111 PHE A CA 1
ATOM 862 C C . PHE A 1 111 ? 2.433 -5.083 -1.749 1.00 98.38 111 PHE A C 1
ATOM 864 O O . PHE A 1 111 ? 2.517 -5.610 -2.855 1.00 98.38 111 PHE A O 1
ATOM 871 N N . LEU A 1 112 ? 3.468 -4.444 -1.195 1.00 97.94 112 LEU A N 1
ATOM 872 C CA . LEU A 1 112 ? 4.749 -4.227 -1.881 1.00 97.94 112 LEU A CA 1
ATOM 873 C C . LEU A 1 112 ? 5.706 -5.419 -1.776 1.00 97.94 112 LEU A C 1
ATOM 875 O O . LEU A 1 112 ? 6.590 -5.557 -2.621 1.00 97.94 112 LEU A O 1
ATOM 879 N N . GLN A 1 113 ? 5.561 -6.269 -0.754 1.00 96.81 113 GLN A N 1
ATOM 880 C CA . GLN A 1 113 ? 6.306 -7.526 -0.685 1.00 96.81 113 GLN A CA 1
ATOM 881 C C . GLN A 1 113 ? 5.610 -8.617 -1.477 1.00 96.81 113 GLN A C 1
ATOM 883 O O . GLN A 1 113 ? 4.430 -8.896 -1.263 1.00 96.81 113 GLN A O 1
ATOM 888 N N . GLN A 1 114 ? 6.393 -9.324 -2.281 1.00 96.50 114 GLN A N 1
ATOM 889 C CA . GLN A 1 114 ? 5.925 -10.428 -3.093 1.00 96.50 114 GLN A CA 1
ATOM 890 C C . GLN A 1 114 ? 6.907 -11.600 -3.030 1.00 96.50 114 GLN A C 1
ATOM 892 O O . GLN A 1 114 ? 8.107 -11.446 -3.286 1.00 96.50 114 GLN A O 1
ATOM 897 N N . ASN A 1 115 ? 6.406 -12.797 -2.710 1.00 94.88 115 ASN A N 1
ATOM 898 C CA . ASN A 1 115 ? 7.237 -14.001 -2.686 1.00 94.88 115 ASN A CA 1
ATOM 899 C C . ASN A 1 115 ? 7.217 -14.723 -4.040 1.00 94.88 115 ASN A C 1
ATOM 901 O O . ASN A 1 115 ? 6.378 -15.596 -4.285 1.00 94.88 115 ASN A O 1
ATOM 905 N N . GLY A 1 116 ? 8.222 -14.425 -4.868 1.00 94.56 116 GLY A N 1
ATOM 906 C CA . GLY A 1 116 ? 8.398 -15.008 -6.202 1.00 94.56 116 GLY A CA 1
ATOM 907 C C . GLY A 1 116 ? 8.502 -16.541 -6.262 1.00 94.56 116 GLY A C 1
ATOM 908 O O . GLY A 1 116 ? 8.353 -17.109 -7.341 1.00 94.56 116 GLY A O 1
ATOM 909 N N . TYR A 1 117 ? 8.736 -17.224 -5.135 1.00 93.94 117 TYR A N 1
ATOM 910 C CA . TYR A 1 117 ? 8.812 -18.690 -5.068 1.00 93.94 117 TYR A CA 1
ATOM 911 C C . TYR A 1 117 ? 7.478 -19.370 -4.734 1.00 93.94 117 TYR A C 1
ATOM 913 O O . TYR A 1 117 ? 7.376 -20.592 -4.827 1.00 93.94 117 TYR A O 1
ATOM 921 N N . SER A 1 118 ? 6.469 -18.612 -4.309 1.00 94.31 118 SER A N 1
ATOM 922 C CA . SER A 1 118 ? 5.173 -19.168 -3.910 1.00 94.31 118 SER A CA 1
ATOM 923 C C . SER A 1 118 ? 4.248 -19.400 -5.111 1.00 94.31 118 SER A C 1
ATOM 925 O O . SER A 1 118 ? 4.362 -18.731 -6.138 1.00 94.31 118 SER A O 1
ATOM 927 N N . SER A 1 119 ? 3.304 -20.338 -4.994 1.00 91.69 119 SER A N 1
ATOM 928 C CA . SER A 1 119 ? 2.329 -20.607 -6.063 1.00 91.69 119 SER A CA 1
ATOM 929 C C . SER A 1 119 ? 1.366 -19.437 -6.287 1.00 91.69 119 SER A C 1
ATOM 931 O O . SER A 1 119 ? 1.072 -19.116 -7.435 1.00 91.69 119 SER A O 1
ATOM 933 N N . TYR A 1 120 ? 0.954 -18.776 -5.202 1.00 92.06 120 TYR A N 1
ATOM 934 C CA . TYR A 1 120 ? -0.056 -17.713 -5.184 1.00 92.06 120 TYR A CA 1
ATOM 935 C C . TYR A 1 120 ? 0.511 -16.301 -5.432 1.00 92.06 120 TYR A C 1
ATOM 937 O O . TYR A 1 120 ? -0.245 -15.389 -5.772 1.00 92.06 120 TYR A O 1
ATOM 945 N N . ASP A 1 121 ? 1.827 -16.108 -5.265 1.00 94.12 121 ASP A N 1
ATOM 946 C CA . ASP A 1 121 ? 2.481 -14.790 -5.318 1.00 94.12 121 ASP A CA 1
ATOM 947 C C . ASP A 1 121 ? 3.629 -14.722 -6.335 1.00 94.12 121 ASP A C 1
ATOM 949 O O . ASP A 1 121 ? 4.246 -13.678 -6.483 1.00 94.12 121 ASP A O 1
ATOM 953 N N . ARG A 1 122 ? 3.942 -15.782 -7.094 1.00 94.38 122 ARG A N 1
ATOM 954 C CA . ARG A 1 122 ? 4.934 -15.689 -8.193 1.00 94.38 122 ARG A CA 1
ATOM 955 C C . ARG A 1 122 ? 4.505 -14.764 -9.336 1.00 94.38 122 ARG A C 1
ATOM 957 O O . ARG A 1 122 ? 5.344 -14.267 -10.080 1.00 94.38 122 ARG A O 1
ATOM 964 N N . PHE A 1 123 ? 3.198 -14.578 -9.501 1.00 95.25 123 PHE A N 1
ATOM 965 C CA . PHE A 1 123 ? 2.579 -13.727 -10.510 1.00 95.25 123 PHE A CA 1
ATOM 966 C C . PHE A 1 123 ? 1.287 -13.155 -9.928 1.00 95.25 123 PHE A C 1
ATOM 968 O O . PHE A 1 123 ? 0.419 -13.913 -9.503 1.00 95.25 123 PHE A O 1
ATOM 975 N N . CYS A 1 124 ? 1.163 -11.828 -9.914 1.00 97.56 124 CYS A N 1
ATOM 976 C CA . CYS A 1 124 ? -0.023 -11.138 -9.421 1.00 97.56 124 CYS A CA 1
ATOM 977 C C . CYS A 1 124 ? -0.738 -10.489 -10.616 1.00 97.56 124 CYS A C 1
ATOM 979 O O . CYS A 1 124 ? -0.191 -9.553 -11.206 1.00 97.56 124 CYS A O 1
ATOM 981 N N . PRO A 1 125 ? -1.911 -10.997 -11.035 1.00 97.75 125 PRO A N 1
ATOM 982 C CA . PRO A 1 125 ? -2.665 -10.395 -12.125 1.00 97.75 125 PRO A CA 1
ATOM 983 C C . PRO A 1 125 ? -3.235 -9.037 -11.706 1.00 97.75 125 PRO A C 1
ATOM 985 O O . PRO A 1 125 ? -3.492 -8.780 -10.530 1.00 97.75 125 PRO A O 1
ATOM 988 N N . PHE A 1 126 ? -3.484 -8.170 -12.687 1.00 97.69 126 PHE A N 1
ATOM 989 C CA . PHE A 1 126 ? -3.802 -6.771 -12.411 1.00 97.69 126 PHE A CA 1
ATOM 990 C C . PHE A 1 126 ? -5.103 -6.581 -11.610 1.00 97.69 126 PHE A C 1
ATOM 992 O O . PHE A 1 126 ? -5.129 -5.760 -10.698 1.00 97.69 126 PHE A O 1
ATOM 999 N N . TYR A 1 127 ? -6.140 -7.400 -11.840 1.00 97.81 127 TYR A N 1
ATOM 1000 C CA . TYR A 1 127 ? -7.372 -7.362 -11.032 1.00 97.81 127 TYR A CA 1
ATOM 1001 C C . TYR A 1 127 ? -7.107 -7.651 -9.546 1.00 97.81 127 TYR A C 1
ATOM 1003 O O . TYR A 1 127 ? -7.739 -7.049 -8.678 1.00 97.81 127 TYR A O 1
ATOM 1011 N N . LYS A 1 128 ? -6.149 -8.542 -9.245 1.00 98.19 128 LYS A N 1
ATOM 1012 C CA . LYS A 1 128 ? -5.764 -8.889 -7.874 1.00 98.19 128 LYS A CA 1
ATOM 1013 C C . LYS A 1 128 ? -5.038 -7.713 -7.225 1.00 98.19 128 LYS A C 1
ATOM 1015 O O . LYS A 1 128 ? -5.393 -7.309 -6.122 1.00 98.19 128 LYS A O 1
ATOM 1020 N N . THR A 1 129 ? -4.089 -7.109 -7.944 1.00 98.31 129 THR A N 1
ATOM 1021 C CA . THR A 1 129 ? -3.379 -5.895 -7.509 1.00 98.31 129 THR A CA 1
ATOM 1022 C C . THR A 1 129 ? -4.346 -4.748 -7.206 1.00 98.31 12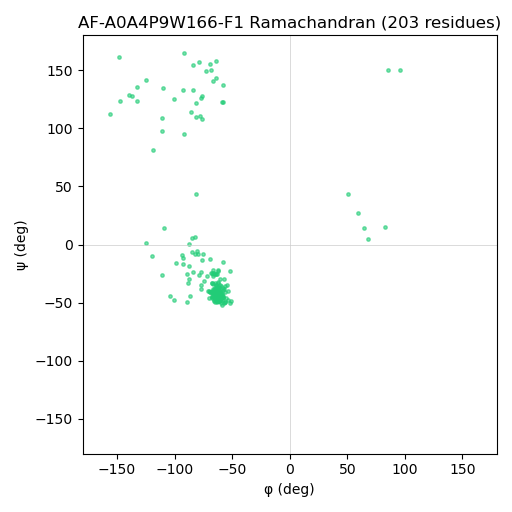9 THR A C 1
ATOM 1024 O O . THR A 1 129 ? -4.277 -4.149 -6.135 1.00 98.31 129 THR A O 1
ATOM 1027 N N . VAL A 1 130 ? -5.270 -4.459 -8.125 1.00 98.31 130 VAL A N 1
ATOM 1028 C CA . VAL A 1 130 ? -6.256 -3.379 -7.977 1.00 98.31 130 VAL A CA 1
ATOM 1029 C C . VAL A 1 130 ? -7.177 -3.643 -6.784 1.00 98.31 130 VAL A C 1
ATOM 1031 O O . VAL A 1 130 ? -7.376 -2.750 -5.963 1.00 98.31 130 VAL A O 1
ATOM 1034 N N . GLY A 1 131 ? -7.692 -4.867 -6.641 1.00 98.38 131 GLY A N 1
ATOM 1035 C CA . GLY A 1 131 ? -8.582 -5.233 -5.538 1.00 98.38 131 GLY A CA 1
ATOM 1036 C C . GLY A 1 131 ? -7.916 -5.162 -4.162 1.00 98.38 131 GLY A C 1
ATOM 1037 O O . GLY A 1 131 ? -8.491 -4.594 -3.233 1.00 98.38 131 GLY A O 1
ATOM 1038 N N . MET A 1 132 ? -6.678 -5.656 -4.044 1.00 98.62 132 MET A N 1
ATOM 1039 C CA . MET A 1 132 ? -5.888 -5.542 -2.814 1.00 98.62 132 MET A CA 1
ATOM 1040 C C . MET A 1 132 ? -5.675 -4.079 -2.421 1.00 98.62 132 MET A C 1
ATOM 1042 O O . MET A 1 132 ? -5.976 -3.689 -1.291 1.00 98.62 132 MET A O 1
ATOM 1046 N N . LEU A 1 133 ? -5.194 -3.259 -3.360 1.00 98.69 133 LEU A N 1
ATOM 1047 C CA . LEU A 1 133 ? -4.907 -1.855 -3.089 1.00 98.69 133 LEU A CA 1
ATOM 1048 C C . LEU A 1 133 ? -6.178 -1.084 -2.718 1.00 98.69 133 LEU A C 1
ATOM 1050 O O . LEU A 1 133 ? -6.169 -0.307 -1.767 1.00 98.69 133 LEU A O 1
ATOM 1054 N N . ARG A 1 134 ? -7.285 -1.336 -3.426 1.00 98.50 134 ARG A N 1
ATOM 1055 C CA . ARG A 1 134 ? -8.588 -0.725 -3.144 1.00 98.50 134 ARG A CA 1
ATOM 1056 C C . ARG A 1 134 ? -9.033 -0.987 -1.711 1.00 98.50 134 ARG A C 1
ATOM 1058 O O . ARG A 1 134 ? -9.392 -0.042 -1.020 1.00 98.50 134 ARG A O 1
ATOM 1065 N N . ASN A 1 135 ? -8.977 -2.235 -1.254 1.00 98.69 135 ASN A N 1
ATOM 1066 C CA . ASN A 1 135 ? -9.412 -2.587 0.096 1.00 98.69 135 ASN A CA 1
ATOM 1067 C C . ASN A 1 135 ? -8.500 -1.986 1.178 1.00 98.69 135 ASN A C 1
ATOM 1069 O O . ASN A 1 135 ? -9.000 -1.470 2.176 1.00 98.69 135 ASN A O 1
ATOM 1073 N N . MET A 1 136 ? -7.178 -1.978 0.972 1.00 98.75 136 MET A N 1
ATOM 1074 C CA . MET A 1 136 ? -6.240 -1.346 1.913 1.00 98.75 136 MET A CA 1
ATOM 1075 C C . MET A 1 136 ? -6.449 0.173 2.003 1.00 98.75 136 MET A C 1
ATOM 1077 O O . MET A 1 136 ? -6.459 0.736 3.098 1.00 98.75 136 MET A O 1
ATOM 1081 N N . MET A 1 137 ? -6.670 0.841 0.868 1.00 98.62 137 MET A N 1
ATOM 1082 C CA . MET A 1 137 ? -6.913 2.286 0.842 1.00 98.62 137 MET A CA 1
ATOM 1083 C C . MET A 1 137 ? -8.313 2.664 1.336 1.00 98.62 137 MET A C 1
ATOM 1085 O O . MET A 1 137 ? -8.472 3.710 1.962 1.00 98.62 137 MET A O 1
ATOM 1089 N N . ALA A 1 138 ? -9.317 1.812 1.125 1.00 98.44 138 ALA A N 1
ATOM 1090 C CA . ALA A 1 138 ? -10.637 1.993 1.718 1.00 98.44 138 ALA A CA 1
ATOM 1091 C C . ALA A 1 138 ? -10.581 1.870 3.249 1.00 98.44 138 ALA A C 1
ATOM 1093 O O . ALA A 1 138 ? -11.181 2.690 3.939 1.00 98.44 138 ALA A O 1
ATOM 1094 N N . PHE A 1 139 ? -9.806 0.923 3.797 1.00 98.69 139 PHE A N 1
ATOM 1095 C CA . PHE A 1 139 ? -9.576 0.841 5.245 1.00 98.69 139 PHE A CA 1
ATOM 1096 C C . PHE A 1 139 ? -8.973 2.136 5.798 1.00 98.69 139 PHE A C 1
ATOM 1098 O O . PHE A 1 139 ? -9.457 2.656 6.800 1.00 98.69 139 PHE A O 1
ATOM 1105 N N . HIS A 1 140 ? -7.953 2.680 5.126 1.00 98.56 140 HIS A N 1
ATOM 1106 C CA . HIS A 1 140 ? -7.349 3.962 5.493 1.00 98.56 140 HIS A CA 1
ATOM 1107 C C . HIS A 1 140 ? -8.377 5.097 5.520 1.00 98.56 140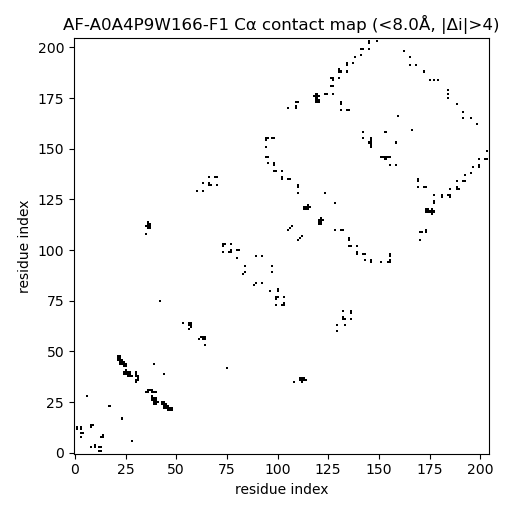 HIS A C 1
ATOM 1109 O O . HIS A 1 140 ? -8.474 5.822 6.506 1.00 98.56 140 HIS A O 1
ATOM 1115 N N . GLU A 1 141 ? -9.170 5.232 4.455 1.00 98.00 141 GLU A N 1
ATOM 1116 C CA . GLU A 1 141 ? -10.175 6.289 4.343 1.00 98.00 141 GLU A CA 1
ATOM 1117 C C . GLU A 1 141 ? -11.268 6.161 5.412 1.00 98.00 141 GLU A C 1
ATOM 1119 O O . GLU A 1 141 ? -11.614 7.150 6.060 1.00 98.00 141 GLU A O 1
ATOM 1124 N N . HIS A 1 142 ? -11.771 4.948 5.658 1.00 97.81 142 HIS A N 1
ATOM 1125 C CA . HIS A 1 142 ? -12.763 4.709 6.703 1.00 97.81 142 HIS A CA 1
ATOM 1126 C C . HIS A 1 142 ? -12.205 4.959 8.105 1.00 97.81 142 HIS A C 1
ATOM 1128 O O . HIS A 1 142 ? -12.853 5.648 8.889 1.00 97.81 142 HIS A O 1
ATOM 1134 N N . ALA A 1 143 ? -11.002 4.468 8.413 1.00 97.94 143 ALA A N 1
ATOM 1135 C CA . ALA A 1 143 ? -10.380 4.670 9.717 1.00 97.94 143 ALA A CA 1
ATOM 1136 C C . ALA A 1 143 ? -10.163 6.161 10.011 1.00 97.94 143 ALA A C 1
ATOM 1138 O O . ALA A 1 143 ? -10.578 6.642 11.067 1.00 97.94 143 ALA A O 1
ATOM 1139 N N . THR A 1 144 ? -9.586 6.902 9.060 1.00 97.19 144 THR A N 1
ATOM 1140 C CA . THR A 1 144 ? -9.358 8.348 9.187 1.00 97.19 144 THR A CA 1
ATOM 1141 C C . THR A 1 144 ? -10.678 9.093 9.364 1.00 97.19 144 THR A C 1
ATOM 1143 O O . THR A 1 144 ? -10.835 9.854 10.318 1.00 97.19 144 THR A O 1
ATOM 1146 N N . ARG A 1 145 ? -11.682 8.792 8.531 1.00 96.50 145 ARG A N 1
ATOM 1147 C CA . ARG A 1 145 ? -13.006 9.415 8.629 1.00 96.50 145 ARG A CA 1
ATOM 1148 C C . ARG A 1 145 ? -13.698 9.122 9.959 1.00 96.50 145 ARG A C 1
ATOM 1150 O O . ARG A 1 145 ? -14.354 10.007 10.498 1.00 96.50 145 ARG A O 1
ATOM 1157 N N . THR A 1 146 ? -13.583 7.909 10.495 1.00 96.56 146 THR A N 1
ATOM 1158 C CA . THR A 1 146 ? -14.189 7.542 11.782 1.00 96.56 146 THR A CA 1
ATOM 1159 C C . THR A 1 146 ? -13.545 8.298 12.947 1.00 96.56 146 THR A C 1
ATOM 1161 O O . THR A 1 146 ? -14.250 8.791 13.833 1.00 96.56 146 THR A O 1
ATOM 1164 N N . VAL A 1 147 ? -12.218 8.443 12.941 1.00 96.19 147 VAL A N 1
ATOM 1165 C CA . VAL A 1 147 ? -11.496 9.251 13.937 1.00 96.19 147 VAL A CA 1
ATOM 1166 C C . VAL A 1 147 ? -11.938 10.714 13.869 1.00 96.19 147 VAL A C 1
ATOM 1168 O O . VAL A 1 147 ? -12.315 11.292 14.890 1.00 96.19 147 VAL A O 1
ATOM 1171 N N . GLU A 1 148 ? -11.968 11.294 12.670 1.00 94.81 148 GLU A N 1
ATOM 1172 C CA . GLU A 1 148 ? -12.360 12.690 12.459 1.00 94.81 148 GLU A CA 1
ATOM 1173 C C . GLU A 1 148 ? -13.828 12.941 12.835 1.00 94.81 148 GLU A C 1
ATOM 1175 O O . GLU A 1 148 ? -14.130 13.868 13.588 1.00 94.81 148 GLU A O 1
ATOM 1180 N N . ALA A 1 149 ? -14.748 12.083 12.382 1.00 94.19 149 ALA A N 1
ATOM 1181 C CA . ALA A 1 149 ? -16.181 12.210 12.652 1.00 94.19 149 ALA A CA 1
ATOM 1182 C C . ALA A 1 149 ? -16.518 12.055 14.143 1.00 94.19 149 ALA A C 1
ATOM 1184 O O . ALA A 1 149 ? -17.415 12.727 14.648 1.00 94.19 149 ALA A O 1
ATOM 1185 N N . SER A 1 150 ? -15.772 11.220 14.871 1.00 92.06 150 SER A N 1
ATOM 1186 C CA . SER A 1 150 ? -15.929 11.057 16.322 1.00 92.06 150 SER A CA 1
ATOM 1187 C C . SER A 1 150 ? -15.210 12.133 17.147 1.00 92.06 150 SER A C 1
ATOM 1189 O O . SER A 1 150 ? -15.149 12.024 18.375 1.00 92.06 150 SER A O 1
ATOM 1191 N N . SER A 1 151 ? -14.642 13.161 16.501 1.00 90.56 151 SER A N 1
ATOM 1192 C CA . SER A 1 151 ? -13.822 14.196 17.147 1.00 90.56 151 SER A CA 1
ATOM 1193 C C . SER A 1 151 ? -12.707 13.604 18.027 1.00 90.56 151 SER A C 1
ATOM 1195 O O . SER A 1 151 ? -12.481 14.061 19.147 1.00 90.56 151 SER A O 1
ATOM 1197 N N . ASN A 1 152 ? -12.025 12.566 17.528 1.00 84.38 152 ASN A N 1
ATOM 1198 C CA . ASN A 1 152 ? -10.981 11.794 18.221 1.00 84.38 152 ASN A CA 1
ATOM 1199 C C . ASN A 1 152 ? -11.445 11.004 19.460 1.00 84.38 152 ASN A C 1
ATOM 1201 O O . ASN A 1 152 ? -10.611 10.537 20.237 1.00 84.38 152 ASN A O 1
ATOM 1205 N N . THR A 1 153 ? -12.755 10.816 19.659 1.00 90.44 153 THR A N 1
ATOM 1206 C CA . THR A 1 153 ? -13.266 9.934 20.725 1.00 90.44 153 THR A CA 1
ATOM 1207 C C . THR A 1 153 ? -12.979 8.469 20.400 1.00 90.44 153 THR A C 1
ATOM 1209 O O . THR A 1 153 ? -12.605 7.685 21.274 1.00 90.44 153 THR A O 1
ATOM 1212 N N . ILE A 1 154 ? -13.133 8.088 19.129 1.00 94.06 154 ILE A N 1
ATOM 1213 C CA . ILE A 1 154 ? -12.682 6.794 18.623 1.00 94.06 154 ILE A CA 1
ATOM 1214 C C . ILE A 1 154 ? -11.215 6.958 18.238 1.00 94.06 154 ILE A C 1
ATOM 1216 O O . ILE A 1 154 ? -10.887 7.704 17.322 1.00 94.06 154 ILE A O 1
ATOM 1220 N N . THR A 1 155 ? -10.336 6.271 18.959 1.00 95.94 155 THR A N 1
ATOM 1221 C CA . THR A 1 155 ? -8.891 6.272 18.705 1.00 95.94 155 THR A CA 1
ATOM 1222 C C . THR A 1 15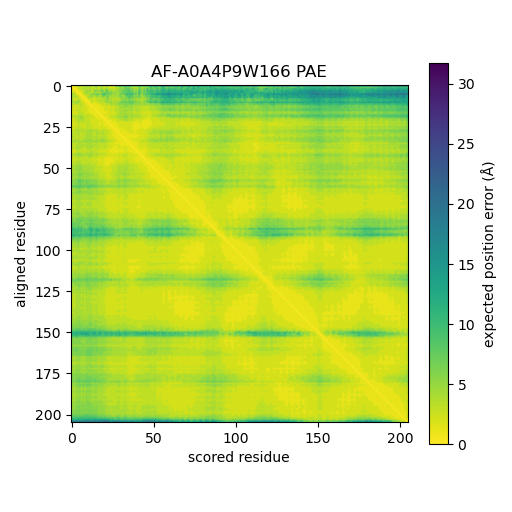5 ? -8.499 5.128 17.777 1.00 95.94 155 THR A C 1
ATOM 1224 O O . THR A 1 155 ? -9.232 4.143 17.631 1.00 95.94 155 THR A O 1
ATOM 1227 N N . TRP A 1 156 ? -7.294 5.197 17.212 1.00 95.88 156 TRP A N 1
ATOM 1228 C CA . TRP A 1 156 ? -6.686 4.086 16.485 1.00 95.88 156 TRP A CA 1
ATOM 1229 C C . TRP A 1 156 ? -6.661 2.805 17.323 1.00 95.88 156 TRP A C 1
ATOM 1231 O O . TRP A 1 156 ? -6.927 1.727 16.803 1.00 95.88 156 TRP A O 1
ATOM 1241 N N . ALA A 1 157 ? -6.378 2.909 18.626 1.00 95.69 157 ALA A N 1
ATOM 1242 C CA . ALA A 1 157 ? -6.359 1.745 19.509 1.00 95.69 157 ALA A CA 1
ATOM 1243 C C . ALA A 1 157 ? -7.715 1.020 19.515 1.00 95.69 157 ALA A C 1
ATOM 1245 O O . ALA A 1 157 ? -7.745 -0.195 19.351 1.00 95.69 157 ALA A O 1
ATOM 1246 N N . LYS A 1 158 ? -8.825 1.768 19.602 1.00 96.25 158 LYS A N 1
ATOM 1247 C CA . LYS A 1 158 ? -10.175 1.195 19.525 1.00 96.25 158 LYS A CA 1
ATOM 1248 C C . LYS A 1 158 ? -10.445 0.575 18.152 1.00 96.25 158 LYS A C 1
ATOM 1250 O O . LYS A 1 158 ? -10.940 -0.542 18.093 1.00 96.25 158 LYS A O 1
ATOM 1255 N N . ILE A 1 159 ? -10.091 1.262 17.060 1.00 97.06 159 ILE A N 1
ATOM 1256 C CA . ILE A 1 159 ? -10.260 0.725 15.697 1.00 97.06 159 ILE A CA 1
ATOM 1257 C C . ILE A 1 159 ? -9.489 -0.583 15.537 1.00 97.06 159 ILE A C 1
ATOM 1259 O O . ILE A 1 159 ? -10.045 -1.557 15.053 1.00 97.06 159 ILE A O 1
ATOM 1263 N N . ARG A 1 160 ? -8.227 -0.630 15.960 1.00 96.31 160 ARG A N 1
ATOM 1264 C CA . ARG A 1 160 ? -7.387 -1.827 15.864 1.00 96.31 160 ARG A CA 1
ATOM 1265 C C . ARG A 1 160 ? -7.978 -3.002 16.641 1.00 96.31 160 ARG A C 1
ATOM 1267 O O . ARG A 1 160 ? -7.948 -4.125 16.146 1.00 96.31 160 ARG A O 1
ATOM 1274 N N . ASP A 1 161 ? -8.483 -2.749 17.843 1.00 96.19 161 ASP A N 1
ATOM 1275 C CA . ASP A 1 161 ? -9.035 -3.796 18.700 1.00 96.19 161 ASP A CA 1
ATOM 1276 C C . ASP A 1 161 ? -10.375 -4.321 18.134 1.00 96.19 161 ASP A C 1
ATOM 1278 O O . ASP A 1 161 ? -10.586 -5.531 18.085 1.00 96.19 161 ASP A O 1
ATOM 1282 N N . GLU A 1 162 ? -11.230 -3.436 17.609 1.00 96.12 162 GLU A N 1
ATOM 1283 C CA . GLU A 1 162 ? -12.527 -3.792 17.007 1.00 96.12 162 GLU A CA 1
ATOM 1284 C C . GLU A 1 162 ? -12.421 -4.338 15.575 1.00 96.12 162 GLU A C 1
ATOM 1286 O O . GLU A 1 162 ? -13.292 -5.088 15.147 1.00 96.12 162 GLU A O 1
ATOM 1291 N N . MET A 1 163 ? -11.383 -3.974 14.816 1.00 96.69 163 MET A N 1
ATOM 1292 C CA . MET A 1 163 ? -11.198 -4.341 13.401 1.00 96.69 163 MET A CA 1
ATOM 1293 C C . MET A 1 163 ? -10.069 -5.351 13.183 1.00 96.69 163 MET A C 1
ATOM 1295 O O . MET A 1 163 ? -9.620 -5.538 12.049 1.00 96.69 163 MET A O 1
ATOM 1299 N N . GLY A 1 164 ? -9.584 -6.011 14.237 1.00 96.56 164 GLY A N 1
ATOM 1300 C CA . GLY A 1 164 ? -8.460 -6.946 14.141 1.00 96.56 164 GLY A CA 1
ATOM 1301 C C . GLY A 1 164 ? -8.692 -8.081 13.134 1.00 96.56 164 GLY A C 1
ATOM 1302 O O . GLY A 1 164 ? -7.770 -8.474 12.418 1.00 96.56 164 GLY A O 1
ATOM 1303 N N . ASP A 1 165 ? -9.930 -8.565 13.013 1.00 97.31 165 ASP A N 1
ATOM 1304 C CA . ASP A 1 165 ? -10.316 -9.577 12.027 1.00 97.31 165 ASP A CA 1
ATOM 1305 C C . ASP A 1 165 ? -10.296 -9.037 10.589 1.00 97.31 165 ASP A C 1
ATOM 1307 O O . ASP A 1 165 ? -9.810 -9.718 9.684 1.00 97.31 165 ASP A O 1
ATOM 1311 N N . ILE A 1 166 ? -10.761 -7.803 10.374 1.00 98.19 166 ILE A N 1
ATOM 1312 C CA . ILE A 1 166 ? -10.693 -7.130 9.070 1.00 98.19 166 ILE A CA 1
ATOM 1313 C C . ILE A 1 166 ? -9.234 -6.898 8.674 1.00 98.19 166 ILE A C 1
ATOM 1315 O O . ILE A 1 166 ? -8.851 -7.235 7.556 1.00 98.19 166 ILE A O 1
ATOM 1319 N N . MET A 1 167 ? -8.395 -6.407 9.590 1.00 97.88 167 MET A N 1
ATOM 1320 C CA . MET A 1 167 ? -6.963 -6.221 9.338 1.00 97.88 167 MET A CA 1
ATOM 1321 C C . MET A 1 167 ? -6.280 -7.540 8.961 1.00 97.88 167 MET A C 1
ATOM 1323 O O . MET A 1 167 ? -5.526 -7.588 7.992 1.00 97.88 167 MET A O 1
ATOM 1327 N N . TYR A 1 168 ? -6.602 -8.633 9.660 1.00 98.00 168 TYR A N 1
ATOM 1328 C CA . TYR A 1 168 ? -6.094 -9.958 9.311 1.00 98.00 168 TYR A CA 1
ATOM 1329 C C . TYR A 1 168 ? -6.532 -10.405 7.906 1.00 98.00 168 TYR A C 1
ATOM 1331 O O . TYR A 1 168 ? -5.719 -10.928 7.136 1.00 98.00 168 TYR A O 1
ATOM 1339 N N . LYS A 1 169 ? -7.800 -10.177 7.540 1.00 98.44 169 LYS A N 1
ATOM 1340 C CA . LYS A 1 169 ? -8.308 -10.472 6.191 1.00 98.44 169 LYS A CA 1
ATOM 1341 C C . LYS A 1 169 ? -7.610 -9.627 5.122 1.00 98.44 169 LYS A C 1
ATOM 1343 O O . LYS A 1 169 ? -7.296 -10.164 4.063 1.00 98.44 169 LYS A O 1
ATOM 1348 N N . LEU A 1 170 ? -7.309 -8.354 5.402 1.00 98.44 170 LEU A N 1
ATOM 1349 C CA . LEU A 1 170 ? -6.571 -7.469 4.492 1.00 98.44 170 LEU A CA 1
ATOM 1350 C C . LEU A 1 170 ? -5.148 -7.981 4.227 1.00 98.44 170 LEU A C 1
ATOM 1352 O O . LEU A 1 170 ? -4.764 -8.121 3.066 1.00 98.44 170 LEU A O 1
ATOM 1356 N N . THR A 1 171 ? -4.401 -8.335 5.276 1.00 97.81 171 THR A N 1
ATOM 1357 C CA . THR A 1 171 ? -3.082 -8.989 5.166 1.00 97.81 171 THR A CA 1
ATOM 1358 C C . THR A 1 171 ? -3.177 -10.298 4.377 1.00 97.81 171 THR A C 1
ATOM 1360 O O . THR A 1 171 ? -2.313 -10.619 3.563 1.00 97.81 171 THR A O 1
ATOM 1363 N N . SER A 1 172 ? -4.266 -11.048 4.559 1.00 97.69 172 SER A N 1
ATOM 1364 C CA . SER A 1 172 ? -4.430 -12.359 3.930 1.00 97.69 172 SER A CA 1
ATOM 1365 C C . SER A 1 172 ? -4.798 -12.312 2.442 1.00 97.69 172 SER A C 1
ATOM 1367 O O . SER A 1 172 ? -4.664 -13.328 1.759 1.00 97.69 172 SER A O 1
ATOM 1369 N N . MET A 1 173 ? -5.202 -11.154 1.901 1.00 98.25 173 MET A N 1
ATOM 1370 C CA . MET A 1 173 ? -5.609 -11.027 0.492 1.00 98.25 173 MET A CA 1
ATOM 1371 C C . MET A 1 173 ? -4.521 -11.476 -0.492 1.00 98.25 173 MET A C 1
ATOM 1373 O O . MET A 1 173 ? -4.838 -11.970 -1.576 1.00 98.25 173 MET A O 1
ATOM 1377 N N . LYS A 1 174 ? -3.240 -11.335 -0.128 1.00 96.81 174 LYS A N 1
ATOM 1378 C CA . LYS A 1 174 ? -2.120 -11.751 -0.982 1.00 96.81 174 LYS A CA 1
ATOM 1379 C C . LYS A 1 174 ? -2.059 -13.265 -1.208 1.00 96.81 174 LYS A C 1
ATOM 1381 O O . LYS A 1 174 ? -1.522 -13.689 -2.229 1.00 96.81 174 LYS A O 1
ATOM 1386 N N . PHE A 1 175 ? -2.625 -14.071 -0.306 1.00 97.25 175 PHE A N 1
ATOM 1387 C CA . PHE A 1 175 ? -2.598 -15.537 -0.382 1.00 97.25 175 PHE A CA 1
ATOM 1388 C C . PHE A 1 175 ? -3.634 -16.130 -1.346 1.00 97.25 175 PHE A C 1
ATOM 1390 O O . PHE A 1 175 ? -3.580 -17.325 -1.620 1.00 97.25 175 PHE A O 1
ATOM 1397 N N . GLU A 1 176 ? -4.547 -15.315 -1.881 1.00 96.38 176 GLU A N 1
ATOM 1398 C CA . GLU A 1 176 ? -5.510 -15.732 -2.907 1.00 96.38 176 GLU A CA 1
ATOM 1399 C C . GLU A 1 176 ? -4.774 -16.249 -4.154 1.00 96.38 176 GLU A C 1
ATOM 1401 O O . GLU A 1 176 ? -3.965 -15.524 -4.742 1.00 96.38 176 GLU A O 1
ATOM 1406 N N . ASP A 1 177 ? -5.028 -17.491 -4.567 1.00 95.88 177 ASP A N 1
ATOM 1407 C CA . ASP A 1 177 ? -4.368 -18.081 -5.734 1.00 95.88 177 ASP A CA 1
ATOM 1408 C C . ASP A 1 177 ? -5.064 -17.608 -7.020 1.00 95.88 177 ASP A C 1
ATOM 1410 O O . ASP A 1 177 ? -6.256 -17.866 -7.188 1.00 95.88 177 ASP A O 1
ATOM 1414 N N . PRO A 1 178 ? -4.359 -16.950 -7.965 1.00 95.06 178 PRO A N 1
ATOM 1415 C CA . PRO A 1 178 ? -4.931 -16.577 -9.259 1.00 95.06 178 PRO A CA 1
ATOM 1416 C C . PRO A 1 178 ? -5.608 -17.728 -10.023 1.00 95.06 178 PRO A C 1
ATOM 1418 O O . PRO A 1 178 ? -6.458 -17.461 -10.873 1.00 95.06 178 PRO A O 1
ATOM 1421 N N . ALA A 1 179 ? -5.256 -18.986 -9.733 1.00 95.12 179 ALA A N 1
ATOM 1422 C CA . ALA A 1 179 ? -5.896 -20.170 -10.299 1.00 95.12 179 ALA A CA 1
ATOM 1423 C C . ALA A 1 179 ? -7.389 -20.312 -9.940 1.00 95.12 179 ALA A C 1
ATOM 1425 O O . ALA A 1 179 ? -8.117 -20.962 -10.689 1.00 95.12 179 ALA A O 1
ATOM 1426 N N . ASP A 1 180 ? -7.858 -19.678 -8.859 1.00 95.50 180 ASP A N 1
ATOM 1427 C CA . ASP A 1 180 ? -9.272 -19.682 -8.454 1.00 95.50 180 ASP A CA 1
ATOM 1428 C C . ASP A 1 180 ? -10.175 -18.890 -9.418 1.00 95.50 180 ASP A C 1
ATOM 1430 O O . ASP A 1 180 ? -11.398 -19.014 -9.370 1.00 95.50 180 ASP A O 1
ATOM 1434 N N . GLY A 1 181 ? -9.586 -18.099 -10.319 1.00 96.62 181 GLY A N 1
ATOM 1435 C CA . GLY A 1 181 ? -10.301 -17.329 -11.329 1.00 96.62 181 GLY A CA 1
ATOM 1436 C C . GLY A 1 181 ? -10.582 -15.883 -10.919 1.00 96.62 181 GLY A C 1
ATOM 1437 O O . GLY A 1 181 ? -10.739 -15.540 -9.747 1.00 96.62 181 GLY A O 1
ATOM 1438 N N . GLU A 1 182 ? -10.636 -15.013 -11.927 1.00 97.62 182 GLU A N 1
ATOM 1439 C CA . GLU A 1 182 ? -10.782 -13.565 -11.757 1.00 97.62 182 GLU A CA 1
ATOM 1440 C C . GLU A 1 182 ? -12.064 -13.177 -11.013 1.00 97.62 182 GLU A C 1
ATOM 1442 O O . GLU A 1 182 ? -12.001 -12.443 -10.027 1.00 97.62 182 GLU A O 1
ATOM 1447 N N . GLU A 1 183 ? -13.211 -13.706 -11.441 1.00 97.75 183 GLU A N 1
ATOM 1448 C CA . GLU A 1 183 ? -14.512 -13.356 -10.861 1.00 97.75 183 GLU A CA 1
ATOM 1449 C C . GLU A 1 183 ? -14.612 -13.777 -9.393 1.00 97.75 183 GLU A C 1
ATOM 1451 O O . GLU A 1 183 ? -15.027 -12.991 -8.546 1.00 97.75 183 GLU A O 1
ATOM 1456 N N . THR A 1 184 ? -14.128 -14.973 -9.054 1.00 98.06 184 THR A N 1
ATOM 1457 C CA . THR A 1 184 ? -14.124 -15.465 -7.672 1.00 98.06 184 THR A CA 1
ATOM 1458 C C . THR A 1 184 ? -13.270 -14.590 -6.755 1.00 98.06 184 THR A C 1
ATOM 1460 O O . THR A 1 184 ? -13.697 -14.261 -5.647 1.00 98.06 184 THR A O 1
ATOM 1463 N N . ILE A 1 185 ? -12.087 -14.162 -7.205 1.00 98.06 185 ILE A N 1
ATOM 1464 C CA . ILE A 1 185 ? -11.223 -13.271 -6.417 1.00 98.06 185 ILE A CA 1
ATOM 1465 C C . ILE A 1 185 ? -11.868 -11.889 -6.260 1.00 98.06 185 ILE A C 1
ATOM 1467 O O . ILE A 1 185 ? -11.901 -11.347 -5.152 1.00 98.06 185 ILE A O 1
ATOM 1471 N N . LYS A 1 186 ? -12.431 -11.326 -7.337 1.00 98.12 186 LYS A N 1
ATOM 1472 C CA . LYS A 1 186 ? -13.148 -10.043 -7.280 1.00 98.12 186 LYS A CA 1
ATOM 1473 C C . LYS A 1 186 ? -14.328 -10.094 -6.313 1.00 98.12 186 LYS A C 1
ATOM 1475 O O . LYS A 1 186 ? -14.492 -9.171 -5.518 1.00 98.12 186 LYS A O 1
ATOM 1480 N N . GLU A 1 187 ? -15.115 -11.169 -6.326 1.00 98.31 187 GLU A N 1
ATOM 1481 C CA . GLU A 1 187 ? -16.229 -11.367 -5.394 1.00 98.31 187 GLU A CA 1
ATOM 1482 C C . GLU A 1 187 ? -15.760 -11.436 -3.936 1.00 98.31 187 GLU A C 1
ATOM 1484 O O . GLU A 1 187 ? -16.351 -10.784 -3.070 1.00 98.31 187 GLU A O 1
ATOM 1489 N N . ARG A 1 188 ? -14.675 -12.172 -3.649 1.00 98.44 188 ARG A N 1
ATOM 1490 C CA . ARG A 1 188 ? -14.083 -12.243 -2.299 1.00 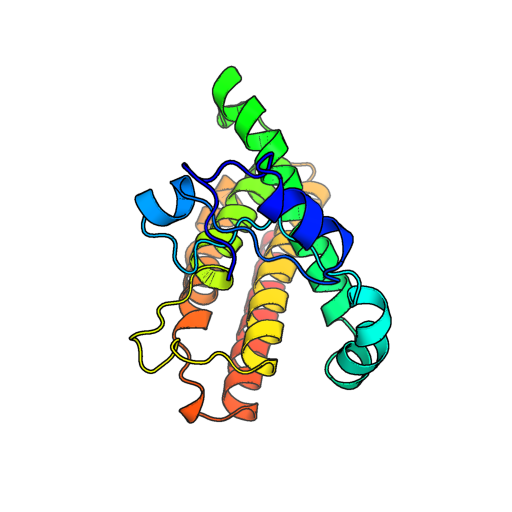98.44 188 ARG A CA 1
ATOM 1491 C C . ARG A 1 188 ? -13.636 -10.862 -1.816 1.00 98.44 188 ARG A C 1
ATOM 1493 O O . ARG A 1 188 ? -13.969 -10.470 -0.697 1.00 98.44 188 ARG A O 1
ATOM 1500 N N . TYR A 1 189 ? -12.951 -10.096 -2.665 1.00 98.44 189 TYR A N 1
ATOM 1501 C CA . TYR A 1 189 ? -12.510 -8.740 -2.329 1.00 98.44 189 TYR A CA 1
ATOM 1502 C C . TYR A 1 189 ? -13.670 -7.760 -2.163 1.00 98.44 189 TYR A C 1
ATOM 1504 O O . TYR A 1 189 ? -13.655 -6.979 -1.213 1.00 98.44 189 TYR A O 1
ATOM 1512 N N . ALA A 1 190 ? -14.696 -7.831 -3.012 1.00 98.25 190 ALA A N 1
ATOM 1513 C CA . ALA A 1 190 ? -15.896 -7.010 -2.881 1.00 98.25 190 ALA A CA 1
ATOM 1514 C C . ALA A 1 190 ? -16.673 -7.332 -1.596 1.00 98.25 190 ALA A C 1
ATOM 1516 O O . ALA A 1 190 ? -17.166 -6.424 -0.926 1.00 98.25 190 ALA A O 1
ATOM 1517 N N . LYS A 1 191 ? -16.761 -8.614 -1.220 1.00 98.44 191 LYS A N 1
ATOM 1518 C CA . LYS A 1 191 ? -17.382 -9.041 0.039 1.00 98.44 191 LYS A CA 1
ATOM 1519 C C . LYS A 1 191 ? -16.626 -8.495 1.250 1.00 98.44 191 LYS A C 1
ATOM 1521 O O . LYS A 1 191 ? -17.266 -7.970 2.154 1.00 98.44 191 LYS A O 1
ATOM 1526 N N . LEU A 1 192 ? -15.292 -8.574 1.245 1.00 98.56 192 LEU A N 1
ATOM 1527 C CA . LEU A 1 192 ? -14.460 -7.995 2.303 1.00 98.56 192 LEU A CA 1
ATOM 1528 C C . LEU A 1 192 ? -14.644 -6.473 2.401 1.00 98.56 192 LEU A C 1
ATOM 1530 O O . LEU A 1 192 ? -14.801 -5.954 3.501 1.00 98.56 192 LEU A O 1
ATOM 1534 N N . GLY A 1 193 ? -14.677 -5.771 1.265 1.00 98.19 193 GLY A N 1
ATOM 1535 C CA . GLY A 1 193 ? -14.919 -4.327 1.229 1.00 98.19 193 GLY A CA 1
ATOM 1536 C C . GLY A 1 193 ? -16.260 -3.935 1.859 1.00 98.19 193 GLY A C 1
ATOM 1537 O O . GLY A 1 193 ? -16.303 -3.033 2.691 1.00 98.19 193 GLY A O 1
ATOM 1538 N N . LYS A 1 194 ? -17.338 -4.662 1.532 1.00 98.25 194 LYS A N 1
ATOM 1539 C CA . LYS A 1 194 ? -18.670 -4.445 2.127 1.00 98.25 194 LYS A CA 1
ATOM 1540 C C . LYS A 1 194 ? -18.699 -4.733 3.625 1.00 98.25 194 LYS A C 1
ATOM 1542 O O . LYS A 1 194 ? -19.208 -3.921 4.387 1.00 98.25 194 LYS A O 1
ATOM 1547 N N . GLU A 1 195 ? -18.129 -5.862 4.044 1.00 98.25 195 GLU A N 1
ATOM 1548 C CA . GLU A 1 195 ? -18.047 -6.234 5.460 1.00 98.25 195 GLU A CA 1
ATOM 1549 C C . GLU A 1 195 ? -17.312 -5.155 6.271 1.00 98.25 195 GLU A C 1
ATOM 1551 O O . GLU A 1 195 ? -17.771 -4.739 7.332 1.00 98.25 195 GLU A O 1
ATOM 1556 N N . MET A 1 196 ? -16.188 -4.663 5.746 1.00 98.00 196 MET A N 1
ATOM 1557 C CA . MET A 1 196 ? -15.419 -3.583 6.356 1.00 98.00 196 MET A CA 1
ATOM 1558 C C . MET A 1 196 ? -16.239 -2.294 6.478 1.00 98.00 196 MET A C 1
ATOM 1560 O O . MET A 1 196 ? -16.256 -1.683 7.545 1.00 98.00 196 MET A O 1
ATOM 1564 N N . GLU A 1 197 ? -16.936 -1.884 5.416 1.00 97.12 197 GLU A N 1
ATOM 1565 C CA . GLU A 1 197 ? -17.776 -0.685 5.433 1.00 97.12 197 GLU A CA 1
ATOM 1566 C C . GLU A 1 197 ? -18.893 -0.782 6.487 1.00 97.12 197 GLU A C 1
ATOM 1568 O O . GLU A 1 197 ? -19.095 0.151 7.266 1.00 97.12 197 GLU A O 1
ATOM 1573 N N . GLU A 1 198 ? -19.588 -1.919 6.559 1.00 97.06 198 GLU A N 1
ATOM 1574 C CA . GLU A 1 198 ? -20.636 -2.177 7.556 1.00 97.06 198 GLU A CA 1
ATOM 1575 C C . GLU A 1 198 ? -20.089 -2.103 8.987 1.00 97.06 198 GLU A C 1
ATOM 1577 O O . GLU A 1 198 ? -20.706 -1.486 9.858 1.00 97.06 198 GLU A O 1
ATOM 1582 N N . ARG A 1 199 ? -18.898 -2.663 9.225 1.00 96.75 199 ARG A N 1
ATOM 1583 C CA . ARG A 1 199 ? -18.239 -2.618 10.536 1.00 96.75 199 ARG A CA 1
ATOM 1584 C C . ARG A 1 199 ? -17.846 -1.197 10.936 1.00 96.75 199 ARG A C 1
ATOM 1586 O O . ARG A 1 199 ? -18.047 -0.824 12.088 1.00 96.75 199 ARG A O 1
ATOM 1593 N N . PHE A 1 200 ? -17.331 -0.384 10.011 1.00 96.56 200 PHE A N 1
ATOM 1594 C CA . PHE A 1 200 ? -17.006 1.018 10.304 1.00 96.56 200 PHE A CA 1
ATOM 1595 C C . PHE A 1 200 ? -18.247 1.874 10.566 1.00 96.56 200 PHE A C 1
ATOM 1597 O O . PHE A 1 200 ? -18.182 2.773 11.405 1.00 96.56 200 PHE A O 1
ATOM 1604 N N . ARG A 1 201 ? -19.375 1.589 9.902 1.00 94.62 201 ARG A N 1
ATOM 1605 C CA . ARG A 1 201 ? -20.661 2.233 10.217 1.00 94.62 201 ARG A CA 1
ATOM 1606 C C . ARG A 1 201 ? -21.119 1.882 11.632 1.00 94.62 201 ARG A C 1
ATOM 1608 O O . ARG A 1 201 ? -21.356 2.789 12.417 1.00 94.62 201 ARG A O 1
ATOM 1615 N N . ALA A 1 202 ? -21.117 0.597 11.984 1.00 94.06 202 ALA A N 1
ATOM 1616 C CA . ALA A 1 202 ? -21.493 0.140 13.324 1.00 94.06 202 ALA A CA 1
ATOM 1617 C C . ALA A 1 202 ? -20.576 0.677 14.440 1.00 94.06 202 ALA A C 1
ATOM 1619 O O . ALA A 1 202 ? -20.979 0.719 15.594 1.00 94.06 202 ALA A O 1
ATOM 1620 N N . LEU A 1 203 ? -19.338 1.064 14.116 1.00 92.06 203 LEU A N 1
ATOM 1621 C CA . LEU A 1 203 ? -18.410 1.671 15.071 1.00 92.06 203 LEU A CA 1
ATOM 1622 C C . LEU A 1 203 ? -18.728 3.153 15.361 1.00 92.06 203 LEU A C 1
ATOM 1624 O O . LEU A 1 203 ? -18.295 3.669 16.394 1.00 92.06 203 LEU A O 1
ATOM 1628 N N . LEU A 1 204 ? -19.412 3.834 14.434 1.00 88.06 204 LEU A N 1
ATOM 1629 C CA . LEU A 1 204 ? -19.839 5.232 14.557 1.00 88.06 204 LEU A CA 1
ATOM 1630 C C . LEU A 1 204 ? -21.219 5.393 15.208 1.00 88.06 204 LEU A C 1
ATOM 1632 O O . LEU A 1 204 ? -21.477 6.464 15.760 1.00 88.06 204 LEU A O 1
ATOM 1636 N N . ASP A 1 205 ? -22.066 4.368 15.111 1.00 82.50 205 ASP A N 1
ATOM 1637 C CA . ASP A 1 205 ? -23.376 4.286 15.771 1.00 82.50 205 ASP A CA 1
ATOM 1638 C C . ASP A 1 205 ? -23.243 4.063 17.293 1.00 82.50 205 ASP A C 1
ATOM 1640 O O . ASP A 1 205 ? -24.050 4.661 18.046 1.00 82.50 205 ASP A O 1
#

Radius of gyration: 18.77 Å; Cα contacts (8 Å, |Δi|>4): 186; chains: 1; bounding box: 53×35×43 Å

Secondary structure (DSSP, 8-state):
----GGG-TTSHHHHHHHHH-SEE-PBPHHHHHTT-SS-B-TTT-EETTHHHHHHHHHHH-TTHHHHHHHHHHHHHHHHHHHHHHHHH-GGGS-HHHHHHHHHHHHIIIIIS---TTSTTTSS--HHHHHHHHHHHHHHHHHHHHHHHHTTTSS-HHHHHHHSHHHHHHHHHGGG--GGG-HHHHHHHHHHHHHHHHHHHHHHH-

Foldseek 3Di:
DDDDDVLDCVDPVNVVCVVPDQWDFRADPVCVVVVQPPRTDLVPTDGNCLVVCQVVCCVVPVCQNVLVVVLSVLLVLLVVVVVVCVVPNPVPDDLLSVLSNVLNVLCRQQQRGFDCVDQAGVDQDPLLNSLLSVLSSLLSVLSNCLCVVVVNPCGPVNCCVQCVVLSVVSSCSSVDHCVVDNVVSNVSSVVSSVVSVVSSVVVND

Mean predicted aligned error: 3.69 Å

Organism: NCBI:txid388810

Sequence (205 aa):
SVSPPGGDFSDPVTLATLGIVQVFWGLDKKLAQRKHFPSVNWSLSYSKYVKALEPFYEGFDADFTGIRTKAQEVLQAEEDLSEIVQLVGKSALAETDKITLEVAKLLKDDFLQQNGYSSYDRFCPFYKTVGMLRNMMAFHEHATRTVEASSNTITWAKIRDEMGDIMYKLTSMKFEDPADGEETIKERYAKLGKEMEERFRALLD

InterPro domains:
  IPR000194 ATPase, F1/V1/A1 complex, alpha/beta subunit, nucleotide-binding domain [PF00006] (2-47)
  IPR020003 ATPase, alpha/beta subunit, nucleotide-binding domain, active site [PS00152] (38-47)
  IPR022878 V-type ATP synthase catalytic alpha chain [PTHR43607] (2-203)
  IPR024034 ATPase, F1/V1 complex, beta/alpha subunit, C-terminal [G3DSA:1.10.1140.10] (48-205)
  IPR027417 P-loop containing nucleoside triphosphate hydrolase [G3DSA:3.40.50.300] (2-47)
  IPR027417 P-loop containing nucleoside triphosphate hydrolase [SSF52540] (2-52)
  IPR055190 ATP synthase A/B type, C-terminal domain [PF22919] (55-149)

pLDDT: mean 95.01, std 3.83, range [80.88, 98.75]

Solvent-accessible surface area (backbone atoms only — not comparable to full-atom values): 11663 Å² total; per-residue (Å²): 140,86,8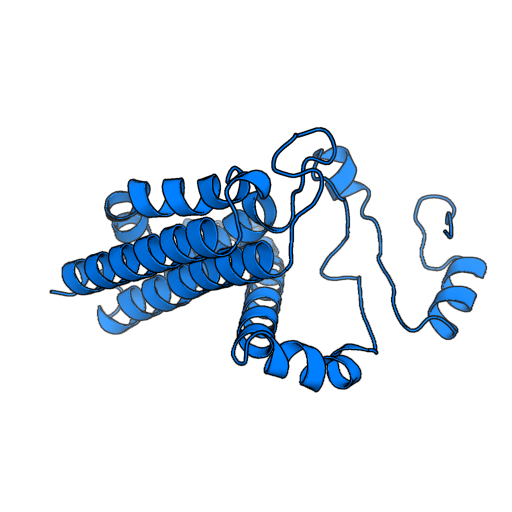1,49,74,95,72,40,66,84,38,70,70,46,46,58,46,63,76,70,55,60,64,47,82,40,73,34,69,70,37,47,76,69,69,40,33,65,30,61,34,74,89,79,29,50,60,72,54,58,74,78,42,43,68,61,42,44,74,75,40,71,59,50,66,60,53,51,50,53,52,52,51,35,48,51,52,31,56,62,47,50,58,50,33,73,75,70,39,72,86,76,53,54,57,57,57,52,46,36,47,50,50,33,46,48,41,53,64,41,66,57,33,49,51,68,87,42,92,31,38,50,62,77,54,67,71,57,54,52,47,52,52,50,46,56,52,48,50,49,53,50,52,43,49,49,23,59,74,47,72,60,70,48,39,52,69,55,50,50,70,77,36,46,67,57,53,51,52,61,54,48,56,53,67,55,45,71,88,72,38,70,67,57,52,52,50,53,45,52,50,50,46,51,54,50,51,54,52,56,50,64,72,73,108

Nearest PDB structures (foldseek):
  7uzf-assembly1_A  TM=9.846E-01  e=2.125E-20  Rattus norvegicus
  7uzf-assembly1_C  TM=9.837E-01  e=1.330E-19  Rattus norvegicus
  7u8r-assembly1_B  TM=9.813E-01  e=1.485E-18  Sus scrofa
  7tmm-assembly1_E  TM=9.771E-01  e=1.089E-16  Saccharomyces cerevisiae
  7tmq-assembly1_E  TM=9.589E-01  e=2.140E-16  Saccharomyces cerevisiae